Protein AF-0000000082315372 (afdb_homodimer)

Radius of gyration: 24.45 Å; Cα contacts (8 Å, |Δi|>4): 352; chains: 2; bounding box: 47×81×67 Å

InterPro domains:
  IPR015257 Repressor of RNA polymerase III transcription Maf1 [PF09174] (25-161)
  IPR015257 Repressor of RNA polymerase III transcription Maf1 [PTHR22504] (1-156)
  IPR038564 Repressor of RNA polymerase III transcription Maf1 superfamily [G3DSA:3.40.1000.50] (1-51)
  IPR038564 Repressor of RNA polymerase III transcription Maf1 superfamily [G3DSA:3.40.1000.50] (76-164)

Foldseek 3Di:
DAWDDDPVQVVVQVVQWDDFPVDIDGDGDTDDDQDCDDPNVVVLVVLPVPHDDQADWAFEAADPPPPPPVPPDPDDDDDPDQPCPVPDDPPRPSPPPTDTDGSSVVSVVQVVCCVVPVVDHCSPPDRHVDYDDPDPVVVVVVVVVVVVVRNVVRVVVVVVPPPDDDD/DAWDDDPVQVVVQVVQWDDFPVDIDGDHDTDDDQDCDDPNVVVLVVLCVPHDDQADWAFEAADPPDPPPVPPDDDDDDDPDLPQPVPDDPDPPSPPPTDTDGSSVVSVVQVVCCVVPVVDHCSPPDRHVDYDDPDPVVVVVVVVVVVVVRNVVRVVVVVVPPPPDDD

Organism: Lepeophtheirus salmonis (NCBI:txid72036)

Secondary structure (DSSP, 8-state):
--EEP-HHHHHHHTT-EEE-SSEEEEEEEEEEE----THHHHHHHHHHHSSS-TTPEEEPBPP-----SS----S----------TT-SSS--------EEEHHHHHHHHHHHHHH-TTS--TT--GGG-B--S-HHHHHHHHHHHHHHHHHHHHHHHGGG------/--EEP-HHHHHHHTT-EEE-SSEEEEEEEEEEE----THHHHHHHHHHHSSS-TTPEEEPBPP-----SS----S--------EE---SSS---EE---EEEHHHHHHHHHHHHHH-TTS--TT--GGG-B--S-HHHHHHHHHHHHHHHHHHHHHHHGGG------

Sequence (334 aa):
MKLLESSRFEVINSALFVESPESMIVGSIESYSCKMIGTEKQLYKRFNQSGPSPYTLEALSPPKNGYGGYSVSPGQTQCYSRSWCSSRSSDDEEGALCDTISRKTLFYLISTLNISFPDYDFSDARSSEFSKEPSLQYVMNNVDSLMSVTATEQYSKVHEKTLGYPKMKLLESSRFEVINSALFVESPESMIVGSIESYSCKMIGTEKQLYKRFNQSGPSPYTLEALSPPKNGYGGYSVSPGQTQCYSRSWCSSRSSDDEEGALCDTISRKTLFYLISTLNISFPDYDFSDARSSEFSKEPSLQYVMNNVDSLMSVTATEQYSKVHEKTLGYPK

Structure (mmCIF, N/CA/C/O backbone):
data_AF-0000000082315372-model_v1
#
loop_
_entity.id
_entity.type
_entity.pdbx_description
1 polymer 'Repressor of RNA polymerase III transcription MAF1 homolog'
#
loop_
_atom_site.group_PDB
_atom_site.id
_atom_site.type_symbol
_atom_site.label_atom_id
_atom_site.label_alt_id
_atom_site.label_comp_id
_atom_site.label_asym_id
_atom_site.label_entity_id
_atom_site.label_seq_id
_atom_site.pdbx_PDB_ins_code
_atom_site.Cartn_x
_atom_site.Cartn_y
_atom_site.Cartn_z
_atom_site.occupancy
_atom_site.B_iso_or_equiv
_atom_site.auth_seq_id
_atom_site.auth_comp_id
_atom_site.auth_asym_id
_atom_site.auth_atom_id
_atom_site.pdbx_PDB_model_num
ATOM 1 N N . MET A 1 1 ? 2.611 18.453 -6.691 1 89.44 1 MET A N 1
ATOM 2 C CA . MET A 1 1 ? 2.969 17.141 -6.141 1 89.44 1 MET A CA 1
ATOM 3 C C . MET A 1 1 ? 3.189 16.125 -7.258 1 89.44 1 MET A C 1
ATOM 5 O O . MET A 1 1 ? 2.402 16.062 -8.203 1 89.44 1 MET A O 1
ATOM 9 N N . LYS A 1 2 ? 4.395 15.43 -7.141 1 89.56 2 LYS A N 1
ATOM 10 C CA . LYS A 1 2 ? 4.746 14.461 -8.172 1 89.56 2 LYS A CA 1
ATOM 11 C C . LYS A 1 2 ? 5.223 13.148 -7.559 1 89.56 2 LYS A C 1
ATOM 13 O O . LYS A 1 2 ? 5.918 13.148 -6.543 1 89.56 2 LYS A O 1
ATOM 18 N N . LEU A 1 3 ? 4.816 12.102 -8.242 1 92.12 3 LEU A N 1
ATOM 19 C CA . LEU A 1 3 ? 5.277 10.781 -7.816 1 92.12 3 LEU A CA 1
ATOM 20 C C . LEU A 1 3 ? 6.793 10.68 -7.918 1 92.12 3 LEU A C 1
ATOM 22 O O . LEU A 1 3 ? 7.375 11.016 -8.953 1 92.12 3 LEU A O 1
ATOM 26 N N . LEU A 1 4 ? 7.387 10.312 -6.816 1 90.69 4 LEU A N 1
ATOM 27 C CA . LEU A 1 4 ? 8.828 10.102 -6.801 1 90.69 4 LEU A CA 1
ATOM 28 C C . LEU A 1 4 ? 9.164 8.641 -7.094 1 90.69 4 LEU A C 1
ATOM 30 O O . LEU A 1 4 ? 8.797 7.746 -6.324 1 90.69 4 LEU A O 1
ATOM 34 N N . GLU A 1 5 ? 9.859 8.484 -8.188 1 88.81 5 GLU A N 1
ATOM 35 C CA . GLU A 1 5 ? 10.281 7.129 -8.508 1 88.81 5 GLU A CA 1
ATOM 36 C C . GLU A 1 5 ? 11.391 6.66 -7.566 1 88.81 5 GLU A C 1
ATOM 38 O O . GLU A 1 5 ? 12.289 7.43 -7.23 1 88.81 5 GLU A O 1
ATOM 43 N N . SER A 1 6 ? 11.109 5.535 -7.008 1 87.25 6 SER A N 1
ATOM 44 C CA . SER A 1 6 ? 12.086 4.922 -6.117 1 87.25 6 SER A CA 1
ATOM 45 C C . SER A 1 6 ? 12.281 3.445 -6.438 1 87.25 6 SER A C 1
ATOM 47 O O . SER A 1 6 ? 11.336 2.66 -6.371 1 87.25 6 SER A O 1
ATOM 49 N N . SER A 1 7 ? 13.547 3.086 -6.801 1 85.44 7 SER A N 1
ATOM 50 C CA . SER A 1 7 ? 13.852 1.685 -7.07 1 85.44 7 SER A CA 1
ATOM 51 C C . SER A 1 7 ? 13.602 0.817 -5.844 1 85.44 7 SER A C 1
ATOM 53 O O . SER A 1 7 ? 13.164 -0.33 -5.965 1 85.44 7 SER A O 1
ATOM 55 N N . ARG A 1 8 ? 13.891 1.445 -4.715 1 84.06 8 ARG A N 1
ATOM 56 C CA . ARG A 1 8 ? 13.672 0.712 -3.473 1 84.06 8 ARG A CA 1
ATOM 57 C C . ARG A 1 8 ? 12.195 0.395 -3.275 1 84.06 8 ARG A C 1
ATOM 59 O O . ARG A 1 8 ? 11.836 -0.732 -2.928 1 84.06 8 ARG A O 1
ATOM 66 N N . PHE A 1 9 ? 11.32 1.28 -3.561 1 87.44 9 PHE A N 1
ATOM 67 C CA . PHE A 1 9 ? 9.883 1.071 -3.424 1 87.44 9 PHE A CA 1
ATOM 68 C C . PHE A 1 9 ? 9.375 0.103 -4.484 1 87.44 9 PHE A C 1
ATOM 70 O O . PHE A 1 9 ? 8.477 -0.699 -4.219 1 87.44 9 PHE A O 1
ATOM 77 N N . GLU A 1 10 ? 10 0.165 -5.609 1 86.44 10 GLU A N 1
ATOM 78 C CA . GLU A 1 10 ? 9.57 -0.721 -6.688 1 86.44 10 GLU A CA 1
ATOM 79 C C . GLU A 1 10 ? 9.828 -2.184 -6.336 1 86.44 10 GLU A C 1
ATOM 81 O O . GLU A 1 10 ? 8.984 -3.047 -6.59 1 86.44 10 GLU A O 1
ATOM 86 N N . VAL A 1 11 ? 10.984 -2.439 -5.812 1 82.25 11 VAL A N 1
ATOM 87 C CA . VAL A 1 11 ? 11.352 -3.799 -5.43 1 82.25 11 VAL A CA 1
ATOM 88 C C . VAL A 1 11 ? 10.398 -4.305 -4.344 1 82.25 11 VAL A C 1
ATOM 90 O O . VAL A 1 11 ? 9.891 -5.426 -4.43 1 82.25 11 VAL A O 1
ATOM 93 N N . ILE A 1 12 ? 10.148 -3.457 -3.408 1 85.75 12 ILE A N 1
ATOM 94 C CA . ILE A 1 12 ? 9.273 -3.838 -2.303 1 85.75 12 ILE A CA 1
ATOM 95 C C . ILE A 1 12 ? 7.848 -4.039 -2.816 1 85.75 12 ILE A C 1
ATOM 97 O O . ILE A 1 12 ? 7.184 -5.012 -2.453 1 85.75 12 ILE A O 1
ATOM 101 N N . ASN A 1 13 ? 7.402 -3.143 -3.656 1 88.62 13 ASN A N 1
ATOM 102 C CA . ASN A 1 13 ? 6.051 -3.217 -4.191 1 88.62 13 ASN A CA 1
ATOM 103 C C . ASN A 1 13 ? 5.832 -4.5 -4.988 1 88.62 13 ASN A C 1
ATOM 105 O O . ASN A 1 13 ? 4.738 -5.062 -4.98 1 88.62 13 ASN A O 1
ATOM 109 N N . SER A 1 14 ? 6.836 -4.953 -5.609 1 83.88 14 SER A N 1
ATOM 110 C CA . SER A 1 14 ? 6.734 -6.164 -6.418 1 83.88 14 SER A CA 1
ATOM 111 C C . SER A 1 14 ? 6.598 -7.406 -5.547 1 83.88 14 SER A C 1
ATOM 113 O O . SER A 1 14 ? 6.219 -8.477 -6.031 1 83.88 14 SER A O 1
ATOM 115 N N . ALA A 1 15 ? 6.879 -7.277 -4.305 1 83.88 15 ALA A N 1
ATOM 116 C CA . ALA A 1 15 ? 6.824 -8.414 -3.387 1 83.88 15 ALA A CA 1
ATOM 117 C C . ALA A 1 15 ? 5.594 -8.328 -2.486 1 83.88 15 ALA A C 1
ATOM 119 O O . ALA A 1 15 ? 5.363 -9.219 -1.66 1 83.88 15 ALA A O 1
ATOM 120 N N . LEU A 1 16 ? 4.832 -7.34 -2.693 1 89.25 16 LEU A N 1
ATOM 121 C CA . LEU A 1 16 ? 3.719 -7.105 -1.782 1 89.25 16 LEU A CA 1
ATOM 122 C C . LEU A 1 16 ? 2.42 -7.664 -2.355 1 89.25 16 LEU A C 1
ATOM 124 O O . LEU A 1 16 ? 1.434 -6.941 -2.492 1 89.25 16 LEU A O 1
ATOM 128 N N . PHE A 1 17 ? 2.557 -8.945 -2.662 1 89.38 17 PHE A N 1
ATOM 129 C CA . PHE A 1 17 ? 1.376 -9.656 -3.133 1 89.38 17 PHE A CA 1
ATOM 130 C C . PHE A 1 17 ? 1.103 -10.891 -2.271 1 89.38 17 PHE A C 1
ATOM 132 O O . PHE A 1 17 ? 2.027 -11.625 -1.919 1 89.38 17 PHE A O 1
ATOM 139 N N . VAL A 1 18 ? -0.132 -11.023 -1.901 1 87.44 18 VAL A N 1
ATOM 140 C CA . VAL A 1 18 ? -0.556 -12.211 -1.157 1 87.44 18 VAL A CA 1
ATOM 141 C C . VAL A 1 18 ? -1.718 -12.883 -1.88 1 87.44 18 VAL A C 1
ATOM 143 O O . VAL A 1 18 ? -2.734 -12.25 -2.166 1 87.44 18 VAL A O 1
ATOM 146 N N . GLU A 1 19 ? -1.473 -14.102 -2.188 1 83.94 19 GLU A N 1
ATOM 147 C CA . GLU A 1 19 ? -2.523 -14.859 -2.861 1 83.94 19 GLU A CA 1
ATOM 148 C C . GLU A 1 19 ? -3.412 -15.586 -1.857 1 83.94 19 GLU A C 1
ATOM 150 O O . GLU A 1 19 ? -2.914 -16.203 -0.917 1 83.94 19 GLU A O 1
ATOM 155 N N . SER A 1 20 ? -4.641 -15.344 -2.016 1 80.25 20 SER A N 1
ATOM 156 C CA . SER A 1 20 ? -5.66 -16.141 -1.346 1 80.25 20 SER A CA 1
ATOM 157 C C . SER A 1 20 ? -6.512 -16.906 -2.352 1 80.25 20 SER A C 1
ATOM 159 O O . SER A 1 20 ? -6.465 -16.625 -3.551 1 80.25 20 SER A O 1
ATOM 161 N N . PRO A 1 21 ? -7.137 -18 -1.983 1 78.88 21 PRO A N 1
ATOM 162 C CA . PRO A 1 21 ? -7.938 -18.797 -2.92 1 78.88 21 PRO A CA 1
ATOM 163 C C . PRO A 1 21 ? -8.938 -17.953 -3.701 1 78.88 21 PRO A C 1
ATOM 165 O O . PRO A 1 21 ? -9.195 -18.219 -4.875 1 78.88 21 PRO A O 1
ATOM 168 N N . GLU A 1 22 ? -9.477 -16.859 -3.086 1 83.38 22 GLU A N 1
ATOM 169 C CA . GLU A 1 22 ? -10.539 -16.125 -3.775 1 83.38 22 GLU A CA 1
ATOM 170 C C . GLU A 1 22 ? -10.125 -14.688 -4.043 1 83.38 22 GLU A C 1
ATOM 172 O O . GLU A 1 22 ? -10.914 -13.898 -4.562 1 83.38 22 GLU A O 1
ATOM 177 N N . SER A 1 23 ? -8.938 -14.406 -3.697 1 89.69 23 SER A N 1
ATOM 178 C CA . SER A 1 23 ? -8.578 -13 -3.879 1 89.69 23 SER A CA 1
ATOM 179 C C . SER A 1 23 ? -7.066 -12.82 -3.936 1 89.69 23 SER A C 1
ATOM 181 O O . SER A 1 23 ? -6.312 -13.734 -3.582 1 89.69 23 SER A O 1
ATOM 183 N N . MET A 1 24 ? -6.676 -11.719 -4.543 1 91.12 24 MET A N 1
ATOM 184 C CA . MET A 1 24 ? -5.301 -11.234 -4.512 1 91.12 24 MET A CA 1
ATOM 185 C C . MET A 1 24 ? -5.203 -9.93 -3.721 1 91.12 24 MET A C 1
ATOM 187 O O . MET A 1 24 ? -5.945 -8.984 -3.986 1 91.12 24 MET A O 1
ATOM 191 N N . ILE A 1 25 ? -4.383 -9.977 -2.699 1 90.56 25 ILE A N 1
ATOM 192 C CA . ILE A 1 25 ? -4.164 -8.758 -1.925 1 90.56 25 ILE A CA 1
ATOM 193 C C . ILE A 1 25 ? -2.865 -8.086 -2.371 1 90.56 25 ILE A C 1
ATOM 195 O O . ILE A 1 25 ? -1.831 -8.742 -2.5 1 90.56 25 ILE A O 1
ATOM 199 N N . VAL A 1 26 ? -2.998 -6.797 -2.551 1 91.75 26 VAL A N 1
ATOM 200 C CA . VAL A 1 26 ? -1.857 -6.039 -3.053 1 91.75 26 VAL A CA 1
ATOM 201 C C . VAL A 1 26 ? -1.536 -4.895 -2.094 1 91.75 26 VAL A C 1
ATOM 203 O O . VAL A 1 26 ? -2.438 -4.184 -1.64 1 91.75 26 VAL A O 1
ATOM 206 N N . GLY A 1 27 ? -0.326 -4.777 -1.743 1 91.31 27 GLY A N 1
ATOM 207 C CA . GLY A 1 27 ? 0.184 -3.605 -1.05 1 91.31 27 GLY A CA 1
ATOM 208 C C . GLY A 1 27 ? 1.036 -2.713 -1.933 1 91.31 27 GLY A C 1
ATOM 209 O O . GLY A 1 27 ? 1.66 -3.188 -2.885 1 91.31 27 GLY A O 1
ATOM 210 N N . SER A 1 28 ? 1.06 -1.492 -1.68 1 91.81 28 SER A N 1
ATOM 211 C CA . SER A 1 28 ? 1.9 -0.562 -2.424 1 91.81 28 SER A CA 1
ATOM 212 C C . SER A 1 28 ? 2.406 0.564 -1.529 1 91.81 28 SER A C 1
ATOM 214 O O . SER A 1 28 ? 1.739 0.946 -0.566 1 91.81 28 SER A O 1
ATOM 216 N N . ILE A 1 29 ? 3.553 0.99 -1.792 1 90.88 29 ILE A N 1
ATOM 217 C CA . ILE A 1 29 ? 4.164 2.154 -1.159 1 90.88 29 ILE A CA 1
ATOM 218 C C . ILE A 1 29 ? 4.617 3.145 -2.229 1 90.88 29 ILE A C 1
ATOM 220 O O . ILE A 1 29 ? 5.289 2.766 -3.189 1 90.88 29 ILE A O 1
ATOM 224 N N . GLU A 1 30 ? 4.227 4.391 -2.061 1 90.81 30 GLU A N 1
ATOM 225 C CA . GLU A 1 30 ? 4.57 5.449 -3.004 1 90.81 30 GLU A CA 1
ATOM 226 C C . GLU A 1 30 ? 5.016 6.715 -2.273 1 90.81 30 GLU A C 1
ATOM 228 O O . GLU A 1 30 ? 4.613 6.953 -1.133 1 90.81 30 GLU A O 1
ATOM 233 N N . SER A 1 31 ? 5.824 7.426 -2.932 1 90.75 31 SER A N 1
ATOM 234 C CA . SER A 1 31 ? 6.273 8.703 -2.391 1 90.75 31 SER A CA 1
ATOM 235 C C . SER A 1 31 ? 5.977 9.844 -3.355 1 90.75 31 SER A C 1
ATOM 237 O O . SER A 1 31 ? 6.145 9.703 -4.566 1 90.75 31 SER A O 1
ATOM 239 N N . TYR A 1 32 ? 5.543 10.961 -2.699 1 92.19 32 TYR A N 1
ATOM 240 C CA . TYR A 1 32 ? 5.199 12.133 -3.496 1 92.19 32 TYR A CA 1
ATOM 241 C C . TYR A 1 32 ? 5.984 13.359 -3.035 1 92.19 32 TYR A C 1
ATOM 243 O O . TYR A 1 32 ? 6.16 13.578 -1.835 1 92.19 32 TYR A O 1
ATOM 251 N N . SER A 1 33 ? 6.449 14.094 -4.047 1 92.12 33 SER A N 1
ATOM 252 C CA . SER A 1 33 ? 7.16 15.328 -3.729 1 92.12 33 SER A CA 1
ATOM 253 C C . SER A 1 33 ? 6.203 16.406 -3.23 1 92.12 33 SER A C 1
ATOM 255 O O . SER A 1 33 ? 5.078 16.516 -3.719 1 92.12 33 SER A O 1
ATOM 257 N N . CYS A 1 34 ? 6.641 17.109 -2.174 1 91.38 34 CYS A N 1
ATOM 258 C CA . CYS A 1 34 ? 5.848 18.188 -1.617 1 91.38 34 CYS A CA 1
ATOM 259 C C . CYS A 1 34 ? 6.523 19.531 -1.855 1 91.38 34 CYS A C 1
ATOM 261 O O . CYS A 1 34 ? 7.305 20 -1.022 1 91.38 34 CYS A O 1
ATOM 263 N N . LYS A 1 35 ? 6.293 20.078 -3.072 1 89.69 35 LYS A N 1
ATOM 264 C CA . LYS A 1 35 ? 6.844 21.406 -3.389 1 89.69 35 LYS A CA 1
ATOM 265 C C . LYS A 1 35 ? 5.734 22.422 -3.582 1 89.69 35 LYS A C 1
ATOM 267 O O . LYS A 1 35 ? 4.758 22.172 -4.289 1 89.69 35 LYS A O 1
ATOM 272 N N . MET A 1 36 ? 5.914 23.5 -2.812 1 89.5 36 MET A N 1
ATOM 273 C CA . MET A 1 36 ? 4.918 24.562 -2.879 1 89.5 36 MET A CA 1
ATOM 274 C C . MET A 1 36 ? 5.277 25.578 -3.957 1 89.5 36 MET A C 1
ATOM 276 O O . MET A 1 36 ? 5.594 26.734 -3.648 1 89.5 36 MET A O 1
ATOM 280 N N . ILE A 1 37 ? 5.254 25.156 -5.184 1 89.69 37 ILE A N 1
ATOM 281 C CA . ILE A 1 37 ? 5.598 26.062 -6.277 1 89.69 37 ILE A CA 1
ATOM 282 C C . ILE A 1 37 ? 4.57 25.922 -7.398 1 89.69 37 ILE A C 1
ATOM 284 O O . ILE A 1 37 ? 3.883 24.906 -7.504 1 89.69 37 ILE A O 1
ATOM 288 N N . GLY A 1 38 ? 4.348 27.031 -8.141 1 90.94 38 GLY A N 1
ATOM 289 C CA . GLY A 1 38 ? 3.5 27.031 -9.328 1 90.94 38 GLY A CA 1
ATOM 290 C C . GLY A 1 38 ? 2.049 26.719 -9.023 1 90.94 38 GLY A C 1
ATOM 291 O O . GLY A 1 38 ? 1.414 27.391 -8.211 1 90.94 38 GLY A O 1
ATOM 292 N N . THR A 1 39 ? 1.558 25.672 -9.609 1 91 39 THR A N 1
ATOM 293 C CA . THR A 1 39 ? 0.159 25.266 -9.508 1 91 39 THR A CA 1
ATOM 294 C C . THR A 1 39 ? -0.193 24.891 -8.07 1 91 39 THR A C 1
ATOM 296 O O . THR A 1 39 ? -1.284 25.203 -7.594 1 91 39 THR A O 1
ATOM 299 N N . GLU A 1 40 ? 0.729 24.281 -7.438 1 92.44 40 GLU A N 1
ATOM 300 C CA . GLU A 1 40 ? 0.488 23.859 -6.062 1 92.44 40 GLU A CA 1
ATOM 301 C C . GLU A 1 40 ? 0.28 25.062 -5.141 1 92.44 40 GLU A C 1
ATOM 303 O O . GLU A 1 40 ? -0.571 25.031 -4.25 1 92.44 40 GLU A O 1
ATOM 308 N N . LYS A 1 41 ? 1.128 26.016 -5.34 1 93.62 41 LYS A N 1
ATOM 309 C CA . LYS A 1 41 ? 1.016 27.219 -4.531 1 93.62 41 LYS A CA 1
ATOM 310 C C . LYS A 1 41 ? -0.355 27.875 -4.699 1 93.62 41 LYS A C 1
ATOM 312 O O . LYS A 1 41 ? -0.96 28.328 -3.721 1 93.62 41 LYS A O 1
ATOM 317 N N . GLN A 1 42 ? -0.855 27.969 -5.887 1 94.19 42 GLN A N 1
ATOM 318 C CA . GLN A 1 42 ? -2.166 28.547 -6.176 1 94.19 42 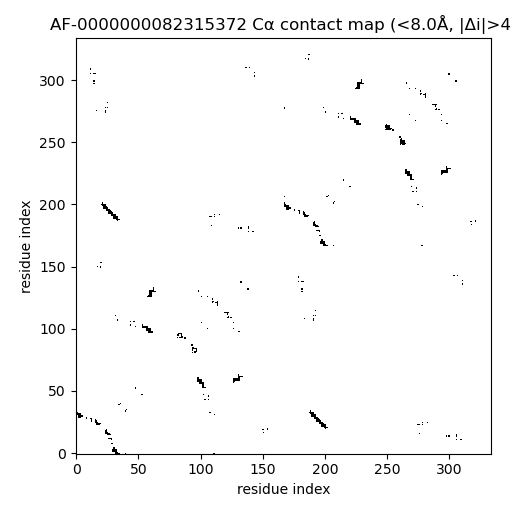GLN A CA 1
ATOM 319 C C . GLN A 1 42 ? -3.279 27.734 -5.52 1 94.19 42 GLN A C 1
ATOM 321 O O . GLN A 1 42 ? -4.223 28.297 -4.961 1 94.19 42 GLN A O 1
ATOM 326 N N . LEU A 1 43 ? -3.16 26.469 -5.613 1 93.25 43 LEU A N 1
ATOM 327 C CA . LEU A 1 43 ? -4.145 25.578 -5.004 1 93.25 43 LEU A CA 1
ATOM 328 C C . LEU A 1 43 ? -4.148 25.734 -3.488 1 93.25 43 LEU A C 1
ATOM 330 O O . LEU A 1 43 ? -5.211 25.703 -2.859 1 93.25 43 LEU A O 1
ATOM 334 N N . TYR A 1 44 ? -2.971 25.953 -2.977 1 93.31 44 TYR A N 1
ATOM 335 C CA . TYR A 1 44 ? -2.85 26.141 -1.536 1 93.31 44 TYR A CA 1
ATOM 336 C C . TYR A 1 44 ? -3.521 27.438 -1.098 1 93.31 44 TYR A C 1
ATOM 338 O O . TYR A 1 44 ? -4.211 27.469 -0.075 1 93.31 44 TYR A O 1
ATOM 346 N N . LYS A 1 45 ? -3.301 28.453 -1.785 1 92.31 45 LYS A N 1
ATOM 347 C CA . LYS A 1 45 ? -3.941 29.734 -1.491 1 92.31 45 LYS A CA 1
ATOM 348 C C . LYS A 1 45 ? -5.461 29.594 -1.517 1 92.31 45 LYS A C 1
ATOM 350 O O . LYS A 1 45 ? -6.148 30.125 -0.634 1 92.31 45 LYS A O 1
ATOM 355 N N . ARG A 1 46 ? -5.977 28.938 -2.492 1 91.62 46 ARG A N 1
ATOM 356 C CA . ARG A 1 46 ? -7.418 28.719 -2.594 1 91.62 46 ARG A CA 1
ATOM 357 C C . ARG A 1 46 ? -7.926 27.891 -1.421 1 91.62 46 ARG A C 1
ATOM 359 O O . ARG A 1 46 ? -9.008 28.156 -0.888 1 91.62 46 ARG A O 1
ATOM 366 N N . PHE A 1 47 ? -7.156 27 -1.052 1 92.31 47 PHE A N 1
ATOM 367 C CA . PHE A 1 47 ? -7.484 26.141 0.076 1 92.31 47 PHE A CA 1
ATOM 368 C C . PHE A 1 47 ? -7.598 26.953 1.362 1 92.31 47 PHE A C 1
ATOM 370 O O . PHE A 1 47 ? -8.461 26.672 2.201 1 92.31 47 PHE A O 1
ATOM 377 N N . ASN A 1 48 ? -6.746 27.891 1.51 1 91.06 48 ASN A N 1
ATOM 378 C CA . ASN A 1 48 ? -6.703 28.688 2.736 1 91.06 48 ASN A CA 1
ATOM 379 C C . ASN A 1 48 ? -7.73 29.812 2.715 1 91.06 48 ASN A C 1
ATOM 381 O O . ASN A 1 48 ? -7.977 30.453 3.738 1 91.06 48 ASN A O 1
ATOM 385 N N . GLN A 1 49 ? -8.164 30.156 1.596 1 86.38 49 GLN A N 1
ATOM 386 C CA . GLN A 1 49 ? -9.172 31.219 1.534 1 86.38 49 GLN A CA 1
ATOM 387 C C . GLN A 1 49 ? -10.43 30.812 2.305 1 86.38 49 GLN A C 1
ATOM 389 O O . GLN A 1 49 ? -11.07 31.672 2.93 1 86.38 49 GLN A O 1
ATOM 394 N N . SER A 1 50 ? -10.797 29.578 2.258 1 72.56 50 SER A N 1
ATOM 395 C CA . SER A 1 50 ? -11.984 29.078 2.932 1 72.56 50 SER A CA 1
ATOM 396 C C . SER A 1 50 ? -11.68 28.656 4.363 1 72.56 50 SER A C 1
ATOM 398 O O . SER A 1 50 ? -12.586 28.344 5.137 1 72.56 50 SER A O 1
ATOM 400 N N . GLY A 1 51 ? -10.438 28.656 4.711 1 65.69 51 GLY A N 1
ATOM 401 C CA . GLY A 1 51 ? -10.062 28.125 6.016 1 65.69 51 GLY A CA 1
ATOM 402 C C . GLY A 1 51 ? -9.617 29.203 6.984 1 65.69 51 GLY A C 1
ATOM 403 O O . GLY A 1 51 ? -9.656 30.391 6.66 1 65.69 51 GLY A O 1
ATOM 404 N N . PRO A 1 52 ? -9.438 28.688 8.188 1 67.38 52 PRO A N 1
ATOM 405 C CA . PRO A 1 52 ? -8.875 29.641 9.148 1 67.38 52 PRO A CA 1
ATOM 406 C C . PRO A 1 52 ? -7.531 30.203 8.695 1 67.38 52 PRO A C 1
ATOM 408 O O . PRO A 1 52 ? -7.039 29.859 7.621 1 67.38 52 PRO A O 1
ATOM 411 N N . SER A 1 53 ? -6.895 31.016 9.531 1 70.44 53 SER A N 1
ATOM 412 C CA . SER A 1 53 ? -5.582 31.609 9.266 1 70.44 53 SER A CA 1
ATOM 413 C C . SER A 1 53 ? -4.559 30.531 8.906 1 70.44 53 SER A C 1
ATOM 415 O O . SER A 1 53 ? -4.625 29.422 9.406 1 70.44 53 SER A O 1
ATOM 417 N N . PRO A 1 54 ? -3.725 30.781 7.855 1 69.94 54 PRO A N 1
ATOM 418 C CA . PRO A 1 54 ? -2.711 29.812 7.406 1 69.94 54 PRO A CA 1
ATOM 419 C C . PRO A 1 54 ? -1.824 29.312 8.539 1 69.94 54 PRO A C 1
ATOM 421 O O . PRO A 1 54 ? -1.228 28.234 8.438 1 69.94 54 PRO A O 1
ATOM 424 N N . TYR A 1 55 ? -1.755 30.031 9.523 1 74.5 55 TYR A N 1
ATOM 425 C CA . TYR A 1 55 ? -0.885 29.672 10.641 1 74.5 55 TYR A CA 1
ATOM 426 C C . TYR A 1 55 ? -1.66 28.922 11.711 1 74.5 55 TYR A C 1
ATOM 428 O O . TYR A 1 55 ? -1.085 28.484 12.711 1 74.5 55 TYR A O 1
ATOM 436 N N . THR A 1 56 ? -2.834 28.641 11.344 1 80.75 56 THR A N 1
ATOM 437 C CA . THR A 1 56 ? -3.697 28.047 12.352 1 80.75 56 THR A CA 1
ATOM 438 C C . THR A 1 56 ? -3.471 26.531 12.445 1 80.75 56 THR A C 1
ATOM 440 O O . THR A 1 56 ? -3.266 25.875 11.422 1 80.75 56 THR A O 1
ATOM 443 N N . LEU A 1 57 ? -3.211 26.047 13.617 1 88.19 57 LEU A N 1
ATOM 444 C CA . LEU A 1 57 ? -3.203 24.625 13.914 1 88.19 57 LEU A CA 1
ATOM 445 C C . LEU A 1 57 ? -4.621 24.109 14.141 1 88.19 57 LEU A C 1
ATOM 447 O O . LEU A 1 57 ? -5.406 24.719 14.859 1 88.19 57 LEU A O 1
ATOM 451 N N . GLU A 1 58 ? -4.938 23.188 13.391 1 90.31 58 GLU A N 1
ATOM 452 C CA . GLU A 1 58 ? -6.266 22.594 13.516 1 90.31 58 GLU A CA 1
ATOM 453 C C . GLU A 1 58 ? -6.219 21.297 14.297 1 90.31 58 GLU A C 1
ATOM 455 O O . GLU A 1 58 ? -5.234 20.547 14.227 1 90.31 58 GLU A O 1
ATOM 460 N N . ALA A 1 59 ? -7.258 21.094 15.008 1 90.44 59 ALA A N 1
ATOM 461 C CA . ALA 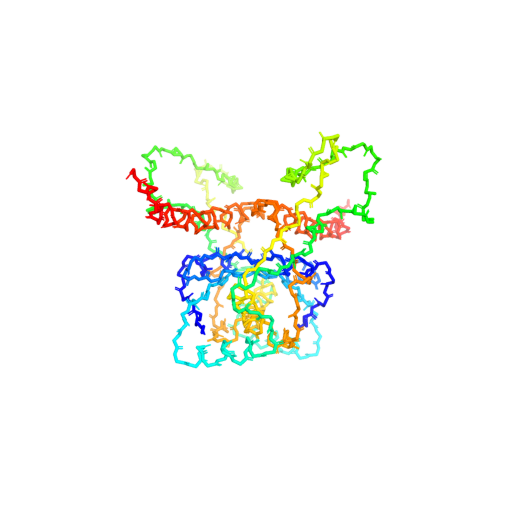A 1 59 ? -7.328 19.938 15.883 1 90.44 59 ALA A CA 1
ATOM 462 C C . ALA A 1 59 ? -7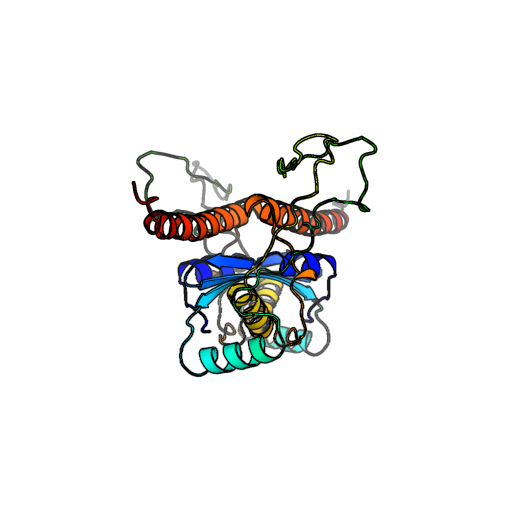.52 18.656 15.07 1 90.44 59 ALA A C 1
ATOM 464 O O . ALA A 1 59 ? -8.273 18.641 14.094 1 90.44 59 ALA A O 1
ATOM 465 N N . LEU A 1 60 ? -6.754 17.641 15.453 1 91.69 60 LEU A N 1
ATOM 466 C CA . LEU A 1 60 ? -6.949 16.297 14.922 1 91.69 60 LEU A CA 1
ATOM 467 C C . LEU A 1 60 ? -7.875 15.484 15.828 1 91.69 60 LEU A C 1
ATOM 469 O O . LEU A 1 60 ? -8.133 15.875 16.969 1 91.69 60 LEU A O 1
ATOM 473 N N . SER A 1 61 ? -8.43 14.445 15.18 1 87.75 61 SER A N 1
ATOM 474 C CA . SER A 1 61 ? -9.18 13.492 15.984 1 87.75 61 SER A CA 1
ATOM 475 C C . SER A 1 61 ? -8.242 12.547 16.734 1 87.75 61 SER A C 1
ATOM 477 O O . SER A 1 61 ? -7.09 12.359 16.328 1 87.75 61 SER A O 1
ATOM 479 N N . PRO A 1 62 ? -8.594 12.078 17.906 1 84.12 62 PRO A N 1
ATOM 480 C CA . PRO A 1 62 ? -7.777 11.078 18.594 1 84.12 62 PRO A CA 1
ATOM 481 C C . PRO A 1 62 ? -7.625 9.789 17.781 1 84.12 62 PRO A C 1
ATOM 483 O O . PRO A 1 62 ? -8.477 9.477 16.953 1 84.12 62 PRO A O 1
ATOM 486 N N . PRO A 1 63 ? -6.379 9.141 17.828 1 75.88 63 PRO A N 1
ATOM 487 C CA . PRO A 1 63 ? -6.18 7.895 17.078 1 75.88 63 PRO A CA 1
ATOM 488 C C . PRO A 1 63 ? -7.242 6.844 17.391 1 75.88 63 PRO A C 1
ATOM 490 O O . PRO A 1 63 ? -7.754 6.793 18.516 1 75.88 63 PRO A O 1
ATOM 493 N N . LYS A 1 64 ? -7.734 6.277 16.391 1 58.41 64 LYS A N 1
ATOM 494 C CA . LYS A 1 64 ? -8.742 5.227 16.531 1 58.41 64 LYS A CA 1
ATOM 495 C C . LYS A 1 64 ? -8.117 3.932 17.047 1 58.41 64 LYS A C 1
ATOM 497 O O . LYS A 1 64 ? -8.727 2.867 16.969 1 58.41 64 LYS A O 1
ATOM 502 N N . ASN A 1 65 ? -6.941 3.729 17.375 1 49.84 65 ASN A N 1
ATOM 503 C CA . 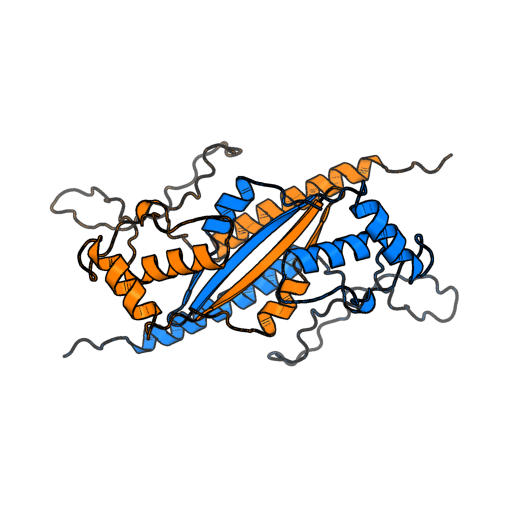ASN A 1 65 ? -6.664 2.359 17.797 1 49.84 65 ASN A CA 1
ATOM 504 C C . ASN A 1 65 ? -7.801 1.801 18.656 1 49.84 65 ASN A C 1
ATOM 506 O O . ASN A 1 65 ? -7.66 0.737 19.266 1 49.84 65 ASN A O 1
ATOM 510 N N . GLY A 1 66 ? -8.375 2.398 19.844 1 37.53 66 GLY A N 1
ATOM 511 C CA . GLY A 1 66 ? -8.969 1.315 20.609 1 37.53 66 GLY A CA 1
ATOM 512 C C . GLY A 1 66 ? -9.758 0.343 19.734 1 37.53 66 GLY A C 1
ATOM 513 O O . GLY A 1 66 ? -10.43 0.75 18.797 1 37.53 66 GLY A O 1
ATOM 514 N N . TYR A 1 67 ? -9.195 -0.886 19.484 1 35.28 67 TYR A N 1
ATOM 515 C CA . TYR A 1 67 ? -10.156 -1.979 19.359 1 35.28 67 TYR A CA 1
ATOM 516 C C . TYR A 1 67 ? -11.477 -1.628 20.031 1 35.28 67 TYR A C 1
ATOM 518 O O . TYR A 1 67 ? -11.633 -1.808 21.234 1 35.28 67 TYR A O 1
ATOM 526 N N . GLY A 1 68 ? -12.164 -0.741 20.297 1 31.41 68 GLY A N 1
ATOM 527 C CA . GLY A 1 68 ? -13.516 -1.074 20.734 1 31.41 68 GLY A CA 1
ATOM 528 C C . GLY A 1 68 ? -14.008 -2.4 20.188 1 31.41 68 GLY A C 1
ATOM 529 O O . GLY A 1 68 ? -13.844 -3.441 20.828 1 31.41 68 GLY A O 1
ATOM 530 N N . GLY A 1 69 ? -14.984 -2.643 19.188 1 31.38 69 GLY A N 1
ATOM 531 C CA . GLY A 1 69 ? -15.773 -3.859 19.062 1 31.38 69 GLY A CA 1
ATOM 532 C C . GLY A 1 69 ? -14.961 -5.051 18.594 1 31.38 69 GLY A C 1
ATOM 533 O O . GLY A 1 69 ? -15.516 -6.121 18.328 1 31.38 69 GLY A O 1
ATOM 534 N N . TYR A 1 70 ? -13.969 -5.211 17.953 1 29.53 70 TYR A N 1
ATOM 535 C CA . TYR A 1 70 ? -13.664 -6.633 18.062 1 29.53 70 TYR A CA 1
ATOM 536 C C . TYR A 1 70 ? -13.062 -6.953 19.422 1 29.53 70 TYR A C 1
ATOM 538 O O . TYR A 1 70 ? -11.852 -6.789 19.625 1 29.53 70 TYR A O 1
ATOM 546 N N . SER A 1 71 ? -13.664 -6.664 20.578 1 29.59 71 SER A N 1
ATOM 547 C CA . SER A 1 71 ? -13.641 -7.062 21.984 1 29.59 71 SER A CA 1
ATOM 548 C C . SER A 1 71 ? -13.242 -8.523 22.141 1 29.59 71 SER A C 1
ATOM 550 O O . SER A 1 71 ? -14.086 -9.422 22.016 1 29.59 71 SER A O 1
ATOM 552 N N . VAL A 1 72 ? -12.422 -9.273 21.609 1 28.2 72 VAL A N 1
ATOM 553 C CA . VAL A 1 72 ? -12.258 -10.484 22.406 1 28.2 72 VAL A CA 1
ATOM 554 C C . VAL A 1 72 ? -12.023 -10.117 23.875 1 28.2 72 VAL A C 1
ATOM 556 O O . VAL A 1 72 ? -12.57 -10.758 24.766 1 28.2 72 VAL A O 1
ATOM 559 N N . SER A 1 73 ? -10.828 -9.758 24.406 1 26.91 73 SER A N 1
ATOM 560 C CA . SER A 1 73 ? -10.688 -9.953 25.844 1 26.91 73 SER A CA 1
ATOM 561 C C . SER A 1 73 ? -11.586 -9 26.625 1 26.91 73 SER A C 1
ATOM 563 O O . SER A 1 73 ? -11.969 -7.945 26.109 1 26.91 73 SER A O 1
ATOM 565 N N . PRO A 1 74 ? -12.18 -9.336 27.875 1 27.23 74 PRO A N 1
ATOM 566 C CA . PRO A 1 74 ? -12.773 -8.633 29.016 1 27.23 74 PRO A CA 1
ATOM 567 C C . PRO A 1 74 ? -12 -7.379 29.406 1 27.23 74 PRO A C 1
ATOM 569 O O . PRO A 1 74 ? -12.602 -6.367 29.781 1 27.23 74 PRO A O 1
ATOM 572 N N . GLY A 1 75 ? -10.672 -7.516 29.938 1 26.03 75 GLY A N 1
ATOM 573 C CA . GLY A 1 75 ? -10.156 -6.715 31.031 1 26.03 75 GLY A CA 1
ATOM 574 C C . GLY A 1 75 ? -9.883 -5.273 30.641 1 26.03 75 GLY A C 1
ATOM 575 O O . GLY A 1 75 ? -9.859 -4.941 29.453 1 26.03 75 GLY A O 1
ATOM 576 N N . GLN A 1 76 ? -9.445 -4.246 31.656 1 24.97 76 GLN A N 1
ATOM 577 C CA . GLN A 1 76 ? -9.258 -2.859 32.062 1 24.97 76 GLN A CA 1
ATOM 578 C C . GLN A 1 76 ? -8.102 -2.209 31.297 1 24.97 76 GLN A C 1
ATOM 580 O O . GLN A 1 76 ? -6.98 -2.143 31.812 1 24.97 76 GLN A O 1
ATOM 585 N N . THR A 1 77 ? -7.641 -2.566 30.25 1 25.84 77 THR A N 1
ATOM 586 C CA . THR A 1 77 ? -6.344 -1.933 30.031 1 25.84 77 THR A CA 1
ATOM 587 C C . THR A 1 77 ? -6.477 -0.413 30.062 1 25.84 77 THR A C 1
ATOM 589 O O . THR A 1 77 ? -7.422 0.145 29.5 1 25.84 77 THR A O 1
ATOM 592 N N . GLN A 1 78 ? -5.57 0.291 30.703 1 25.41 78 GLN A N 1
ATOM 593 C CA . GLN A 1 78 ? -5.078 1.563 31.219 1 25.41 78 GLN A CA 1
ATOM 594 C C . GLN A 1 78 ? -4.98 2.605 30.109 1 25.41 78 GLN A C 1
ATOM 596 O O . GLN A 1 78 ? -4.805 2.26 28.938 1 25.41 78 GLN A O 1
ATOM 601 N N . CYS A 1 79 ? -5.242 3.766 30.469 1 27.08 79 CYS A N 1
ATOM 602 C CA . CYS A 1 79 ? -5.184 5.156 30.031 1 27.08 79 CYS A CA 1
ATOM 603 C C . CYS A 1 79 ? -3.805 5.5 29.484 1 27.08 79 CYS A C 1
ATOM 605 O O . CYS A 1 79 ? -2.848 5.656 30.234 1 27.08 79 CYS A O 1
ATOM 607 N N . TYR A 1 80 ? -3.289 4.793 28.688 1 25.27 80 TYR A N 1
ATOM 608 C CA . TYR A 1 80 ? -1.921 5.195 28.391 1 25.27 80 TYR A CA 1
ATOM 609 C C . TYR A 1 80 ? -1.818 6.711 28.234 1 25.27 80 TYR A C 1
ATOM 611 O O . TYR A 1 80 ? -0.955 7.344 28.844 1 25.27 80 TYR A O 1
ATOM 619 N N . SER A 1 81 ? -1.966 7.336 27.047 1 28.06 81 SER A N 1
ATOM 620 C CA . SER A 1 81 ? -1.12 8.508 26.844 1 28.06 81 SER A CA 1
ATOM 621 C C . SER A 1 81 ? -1.628 9.703 27.656 1 28.06 81 SER A C 1
ATOM 623 O O . SER A 1 81 ? -2.715 10.219 27.391 1 28.06 81 SER A O 1
ATOM 625 N N . ARG A 1 82 ? -1.2 9.836 28.969 1 27.12 82 ARG A N 1
ATOM 626 C CA . ARG A 1 82 ? -1.108 11.008 29.844 1 27.12 82 ARG A CA 1
ATOM 627 C C . ARG A 1 82 ? -0.438 12.172 29.125 1 27.12 82 ARG A C 1
ATOM 629 O O . ARG A 1 82 ? 0.789 12.219 29.016 1 27.12 82 ARG A O 1
ATOM 636 N N . SER A 1 83 ? -0.615 12.633 27.969 1 29.55 83 SER A N 1
ATOM 637 C CA . SER A 1 83 ? -0.076 13.977 27.766 1 29.55 83 SER A CA 1
ATOM 638 C C . SER A 1 83 ? -0.44 14.898 28.922 1 29.55 83 SER A C 1
ATOM 640 O O . SER A 1 83 ? -1.577 14.891 29.391 1 29.55 83 SER A O 1
ATOM 642 N N . TRP A 1 84 ? 0.488 15.312 29.75 1 27.7 84 TRP A N 1
ATOM 643 C CA . TRP A 1 84 ? 0.692 16.344 30.766 1 27.7 84 TRP A CA 1
ATOM 644 C C . TRP A 1 84 ? 0.188 17.688 30.281 1 27.7 84 TRP A C 1
ATOM 646 O O . TRP A 1 84 ? 0.789 18.297 29.391 1 27.7 84 TRP A O 1
ATOM 656 N N . CYS A 1 85 ? -0.961 17.938 29.75 1 31.67 85 CYS A N 1
ATOM 657 C CA . CYS A 1 85 ? -1.436 19.312 29.766 1 31.67 85 CYS A CA 1
ATOM 658 C C . CYS A 1 85 ? -1.389 19.875 31.172 1 31.67 85 CYS A C 1
ATOM 660 O O . CYS A 1 85 ? -2.258 19.594 32 1 31.67 85 CYS A O 1
ATOM 662 N N . SER A 1 86 ? -0.256 19.75 31.734 1 31.14 86 SER A N 1
ATOM 663 C CA . SER A 1 86 ? -0.138 20.312 33.062 1 31.14 86 SER A CA 1
ATOM 664 C C . SER A 1 86 ? -0.504 21.797 33.094 1 31.14 86 SER A C 1
ATOM 666 O O . SER A 1 86 ? -0.176 22.5 34.031 1 31.14 86 SER A O 1
ATOM 668 N N . SER A 1 87 ? -1.367 22.406 32.219 1 32.47 87 SER A N 1
ATOM 669 C CA . SER A 1 87 ? -1.495 23.781 32.719 1 32.47 87 SER A CA 1
ATOM 670 C C . SER A 1 87 ? -2.031 23.812 34.125 1 32.47 87 SER A C 1
ATOM 672 O O . SER A 1 87 ? -2.312 24.891 34.656 1 32.47 87 SER A O 1
ATOM 674 N N . ARG A 1 88 ? -2.801 22.734 34.656 1 32.38 88 ARG A N 1
ATOM 675 C CA . ARG A 1 88 ? -3.51 23.25 35.844 1 32.38 88 ARG A CA 1
ATOM 676 C C . ARG A 1 88 ? -2.539 23.859 36.844 1 32.38 88 ARG A C 1
ATOM 678 O O . ARG A 1 88 ? -1.581 23.203 37.25 1 32.38 88 ARG A O 1
ATOM 685 N N . SER A 1 89 ? -2.396 25.031 36.969 1 33.69 89 SER A N 1
ATOM 686 C CA . SER A 1 89 ? -2.258 25.391 38.375 1 33.69 89 SER A CA 1
ATOM 687 C C . SER A 1 89 ? -3.127 24.5 39.25 1 33.69 89 SER A C 1
ATOM 689 O O . SER A 1 89 ? -2.627 23.844 40.188 1 33.69 89 SER A O 1
ATOM 691 N N . SER A 1 90 ? -4.363 24.984 40.031 1 36.06 90 SER A N 1
ATOM 692 C CA . SER A 1 90 ? -4.957 24.547 41.281 1 36.06 90 SER A CA 1
ATOM 693 C C . SER A 1 90 ? -5.613 23.188 41.156 1 36.06 90 SER A C 1
ATOM 695 O O . SER A 1 90 ? -5.438 22.312 42 1 36.06 90 SER A O 1
ATOM 697 N N . ASP A 1 91 ? -7.125 22.984 40.844 1 36.88 91 ASP A N 1
ATOM 698 C CA . ASP A 1 91 ? -8.133 21.969 40.5 1 36.88 91 ASP A CA 1
ATOM 699 C C . ASP A 1 91 ? -7.719 21.156 39.281 1 36.88 91 ASP A C 1
ATOM 701 O O . ASP A 1 91 ? -7.547 21.703 38.188 1 36.88 91 ASP A O 1
ATOM 705 N N . ASP A 1 92 ? -6.883 20.031 39.219 1 39.84 92 ASP A N 1
ATOM 706 C CA . ASP A 1 92 ? -6.004 19.172 38.438 1 39.84 92 ASP A CA 1
ATOM 707 C C . ASP A 1 92 ? -6.703 18.672 37.188 1 39.84 92 ASP A C 1
ATOM 709 O O . ASP A 1 92 ? -7.27 17.578 37.188 1 39.84 92 ASP A O 1
ATOM 713 N N . GLU A 1 93 ? -7.754 19.156 36.531 1 40.59 93 GLU A N 1
ATOM 714 C CA . GLU A 1 93 ? -8.367 18.547 35.344 1 40.59 93 GLU A CA 1
ATOM 715 C C . GLU A 1 93 ? -7.324 18.266 34.25 1 40.59 93 GLU A C 1
ATOM 717 O O . GLU A 1 93 ? -6.648 19.188 33.781 1 40.59 93 GLU A O 1
ATOM 722 N N . GLU A 1 94 ? -6.445 17.203 34.188 1 45.81 94 GLU A N 1
ATOM 723 C CA . GLU A 1 94 ? -5.617 16.562 33.188 1 45.81 94 GLU A CA 1
ATOM 724 C C . GLU A 1 94 ? -6.207 16.766 31.781 1 45.81 94 GLU A C 1
ATOM 726 O O . GLU A 1 94 ? -7.137 16.062 31.391 1 45.81 94 GLU A O 1
ATOM 731 N N . GLY A 1 95 ? -6.512 17.828 31.156 1 45.66 95 GLY A N 1
ATOM 732 C CA . GLY A 1 95 ? -7.086 18.094 29.844 1 45.66 95 GLY A CA 1
ATOM 733 C C . GLY A 1 95 ? -6.422 17.312 28.734 1 45.66 95 GLY A C 1
ATOM 734 O O . GLY A 1 95 ? -5.219 17.047 28.781 1 45.66 95 GLY A O 1
ATOM 735 N N . ALA A 1 96 ? -7.062 16.359 28 1 54.88 96 ALA A N 1
ATOM 736 C CA . ALA A 1 96 ? -6.773 15.547 26.828 1 54.88 96 ALA A CA 1
ATOM 737 C C . ALA A 1 96 ? -6.066 16.359 25.75 1 54.88 96 ALA A C 1
ATOM 739 O O . ALA A 1 96 ? -6.617 17.344 25.234 1 54.88 96 ALA A O 1
ATOM 740 N N . LEU A 1 97 ? -4.766 16.75 25.734 1 64.19 97 LEU A N 1
ATOM 741 C CA . LEU A 1 97 ? -4.023 17.422 24.672 1 64.19 97 LEU A CA 1
ATOM 742 C C . LEU A 1 97 ? -4.316 16.797 23.312 1 64.19 97 LEU A C 1
ATOM 744 O O . LEU A 1 97 ? -4.25 15.57 23.172 1 64.19 97 LEU A O 1
ATOM 748 N N . CYS A 1 98 ? -5.254 17.359 22.547 1 77.44 98 CYS A N 1
ATOM 749 C CA . CYS A 1 98 ? -5.621 16.938 21.203 1 77.44 98 CYS A CA 1
ATOM 750 C C . CYS A 1 98 ? -4.492 17.203 20.219 1 77.44 98 CYS A C 1
ATOM 752 O O . CYS A 1 98 ? -3.83 18.25 20.312 1 77.44 98 CYS A O 1
ATOM 754 N N . ASP A 1 99 ? -4.082 16.266 19.438 1 87.12 99 ASP A N 1
ATOM 755 C CA . ASP A 1 99 ? -3.111 16.453 18.375 1 87.12 99 ASP A CA 1
ATOM 756 C C . ASP A 1 99 ? -3.598 17.5 17.375 1 87.12 99 ASP A C 1
ATOM 758 O O . ASP A 1 99 ? -4.801 17.734 17.25 1 87.12 99 ASP A O 1
ATOM 762 N N . THR A 1 100 ? -2.658 18.203 16.781 1 92.5 100 THR A N 1
ATOM 763 C CA . THR A 1 100 ? -2.99 19.234 15.812 1 92.5 100 THR A CA 1
ATOM 764 C C . THR A 1 100 ? -2.25 19.016 14.5 1 92.5 100 THR A C 1
ATOM 766 O O . THR A 1 100 ? -1.309 18.219 14.445 1 92.5 100 THR A O 1
ATOM 769 N N . ILE A 1 101 ? -2.74 19.766 13.477 1 90.56 101 ILE A N 1
ATOM 770 C CA . ILE A 1 101 ? -2.137 19.688 12.156 1 90.56 101 ILE A CA 1
ATOM 771 C C . ILE A 1 101 ? -2.115 21.078 11.516 1 90.56 101 ILE A C 1
ATOM 773 O O . ILE A 1 101 ? -3.033 21.875 11.719 1 90.56 101 ILE A O 1
ATOM 777 N N . SER A 1 102 ? -1 21.344 10.883 1 91.25 102 SER A N 1
ATOM 778 C CA . SER A 1 102 ? -0.945 22.594 10.148 1 91.25 102 SER A CA 1
ATOM 779 C C . SER A 1 102 ? -1.805 22.531 8.891 1 91.25 102 SER A C 1
ATOM 781 O O . SER A 1 102 ? -2.021 21.469 8.328 1 91.25 102 SER A O 1
ATOM 783 N N . ARG A 1 103 ? -2.248 23.641 8.445 1 92.31 103 ARG A N 1
ATOM 784 C CA . ARG A 1 103 ? -3.027 23.703 7.211 1 92.31 103 ARG A CA 1
ATOM 785 C C . ARG A 1 103 ? -2.205 23.219 6.02 1 92.31 103 ARG A C 1
ATOM 787 O O . ARG A 1 103 ? -2.746 22.641 5.082 1 92.31 103 ARG A O 1
ATOM 794 N N . LYS A 1 104 ? -0.879 23.5 6.062 1 91.25 104 LYS A N 1
ATOM 795 C CA . LYS A 1 104 ? 0.013 23.047 5 1 91.25 104 LYS A CA 1
ATOM 796 C C . LYS A 1 104 ? 0.041 21.516 4.922 1 91.25 104 LYS A C 1
ATOM 798 O O . LYS A 1 104 ? -0.102 20.953 3.838 1 91.25 104 LYS A O 1
ATOM 803 N N . THR A 1 105 ? 0.184 20.938 6.016 1 91.69 105 THR A N 1
ATOM 804 C CA . THR A 1 105 ? 0.21 19.469 6.059 1 91.69 105 THR A CA 1
ATOM 805 C C . THR A 1 105 ? -1.146 18.891 5.66 1 91.69 105 THR A C 1
ATOM 807 O O . THR A 1 105 ? -1.215 17.891 4.945 1 91.69 105 THR A O 1
ATOM 810 N N . LEU A 1 106 ? -2.154 19.562 6.195 1 92.94 106 LEU A N 1
ATOM 811 C CA . LEU A 1 106 ? -3.496 19.125 5.832 1 92.94 106 LEU A CA 1
ATOM 812 C C . LEU A 1 106 ? -3.703 19.203 4.324 1 92.94 106 LEU A C 1
ATOM 814 O O . LEU A 1 106 ? -4.246 18.266 3.719 1 92.94 106 LEU A O 1
ATOM 818 N N . PHE A 1 107 ? -3.275 20.219 3.756 1 93.56 107 PHE A N 1
ATOM 819 C CA . PHE A 1 107 ? -3.365 20.406 2.312 1 93.56 107 PHE A CA 1
ATOM 820 C C . PHE A 1 107 ? -2.641 19.297 1.575 1 93.56 107 PHE A C 1
ATOM 822 O O . PHE A 1 107 ? -3.184 18.703 0.633 1 93.56 107 PHE A O 1
ATOM 829 N N . TYR A 1 108 ? -1.416 18.953 1.957 1 93.75 108 TYR A N 1
ATOM 830 C CA . TYR A 1 108 ? -0.652 17.891 1.314 1 93.75 108 TYR A CA 1
ATOM 831 C C . TYR A 1 108 ? -1.334 16.531 1.499 1 93.75 108 TYR A C 1
ATOM 833 O O . TYR A 1 108 ? -1.339 15.711 0.587 1 93.75 108 TYR A O 1
ATOM 841 N N . LEU A 1 109 ? -1.841 16.344 2.602 1 93.81 109 LEU A N 1
ATOM 842 C CA . LEU A 1 109 ? -2.549 15.102 2.869 1 93.81 109 LEU A CA 1
ATOM 843 C C . LEU A 1 109 ? -3.738 14.938 1.931 1 93.81 109 LEU A C 1
ATOM 845 O O . LEU A 1 109 ? -3.883 13.906 1.278 1 93.81 109 LEU A O 1
ATOM 849 N N . ILE A 1 110 ? -4.539 15.977 1.876 1 94.25 110 ILE A N 1
ATOM 850 C CA . ILE A 1 110 ? -5.73 15.953 1.034 1 94.25 110 ILE A CA 1
ATOM 851 C C . ILE A 1 110 ? -5.324 15.781 -0.429 1 94.25 110 ILE A C 1
ATOM 853 O O . ILE A 1 110 ? -5.918 14.984 -1.154 1 94.25 110 ILE A O 1
ATOM 857 N N . SER A 1 111 ? -4.293 16.531 -0.828 1 94.19 111 SER A N 1
ATOM 858 C CA . SER A 1 111 ? -3.801 16.422 -2.197 1 94.19 111 SER A CA 1
ATOM 859 C C . SER A 1 111 ? -3.32 15.008 -2.508 1 94.19 111 SER A C 1
ATOM 861 O O . SER A 1 111 ? -3.619 14.461 -3.574 1 94.19 111 SER A O 1
ATOM 863 N N . THR A 1 112 ? -2.621 14.43 -1.625 1 93.19 112 THR A N 1
ATOM 864 C CA . THR A 1 112 ? -2.078 13.086 -1.819 1 93.19 112 THR A CA 1
ATOM 865 C C . THR A 1 112 ? -3.199 12.055 -1.895 1 93.19 112 THR A C 1
ATOM 867 O O . THR A 1 112 ? -3.156 11.148 -2.727 1 93.19 112 THR A O 1
ATOM 870 N N . LEU A 1 113 ? -4.164 12.164 -1.021 1 91 113 LEU A N 1
ATOM 871 C CA . LEU A 1 113 ? -5.312 11.266 -1.06 1 91 113 LEU A CA 1
ATOM 872 C C . LEU A 1 113 ? -6.004 11.328 -2.416 1 91 113 LEU A C 1
ATOM 874 O O . LEU A 1 113 ? -6.316 10.289 -3.006 1 91 113 LEU A O 1
ATOM 878 N N . ASN A 1 114 ? -6.145 12.477 -2.922 1 91.62 114 ASN A N 1
ATOM 879 C CA . ASN A 1 114 ? -6.836 12.656 -4.195 1 91.62 114 ASN A CA 1
ATOM 880 C C . ASN A 1 114 ? -6.039 12.055 -5.352 1 91.62 114 ASN A C 1
ATOM 882 O O . ASN A 1 114 ? -6.617 11.562 -6.32 1 91.62 114 ASN A O 1
ATOM 886 N N . ILE A 1 115 ? -4.758 12.086 -5.258 1 90.56 115 ILE A N 1
ATOM 887 C CA . ILE A 1 115 ? -3.902 11.539 -6.305 1 90.56 115 ILE A CA 1
ATOM 888 C C . ILE A 1 115 ? -3.875 10.016 -6.199 1 90.56 115 ILE A C 1
ATOM 890 O O . ILE A 1 115 ? -3.965 9.312 -7.215 1 90.56 115 ILE A O 1
ATOM 894 N N . SER A 1 116 ? -3.814 9.492 -5.008 1 85.5 116 SER A N 1
ATOM 895 C CA . SER A 1 116 ? -3.623 8.07 -4.773 1 85.5 116 SER A CA 1
ATOM 896 C C . SER A 1 116 ? -4.934 7.301 -4.918 1 85.5 116 SER A C 1
ATOM 898 O O . SER A 1 116 ? -4.93 6.105 -5.219 1 85.5 116 SER A O 1
ATOM 900 N N . PHE A 1 117 ? -6.016 7.949 -4.66 1 82.62 117 PHE A N 1
ATOM 901 C CA . PHE A 1 117 ? -7.344 7.359 -4.754 1 82.62 117 PHE A CA 1
ATOM 902 C C . PHE A 1 117 ? -8.234 8.164 -5.691 1 82.62 117 PHE A C 1
ATOM 904 O O . PHE A 1 117 ? -9.172 8.828 -5.25 1 82.62 117 PHE A O 1
ATOM 911 N N . PRO A 1 118 ? -8 7.977 -6.938 1 84.69 118 PRO A N 1
ATOM 912 C CA . PRO A 1 118 ? -8.664 8.844 -7.914 1 84.69 118 PRO A CA 1
ATOM 913 C C . PRO A 1 118 ? -10.172 8.617 -7.984 1 84.69 118 PRO A C 1
ATOM 915 O O . PRO A 1 118 ? -10.906 9.477 -8.484 1 84.69 118 PRO A O 1
ATOM 918 N N . ASP A 1 119 ? -10.703 7.492 -7.535 1 80.5 119 ASP A N 1
ATOM 919 C CA . ASP A 1 119 ? -12.133 7.184 -7.559 1 80.5 119 ASP A CA 1
ATOM 920 C C . ASP A 1 119 ? -12.867 7.906 -6.434 1 80.5 119 ASP A C 1
ATOM 922 O O . ASP A 1 119 ? -14.094 7.867 -6.363 1 80.5 119 ASP A O 1
ATOM 926 N N . TYR A 1 120 ? -12.156 8.516 -5.586 1 82.88 120 TYR A N 1
ATOM 927 C CA . TYR A 1 120 ? -12.711 9.234 -4.445 1 82.88 120 TYR A CA 1
ATOM 928 C C . TYR A 1 120 ? -12.367 10.719 -4.516 1 82.88 120 TYR A C 1
ATOM 930 O O . TYR A 1 120 ? -11.43 11.109 -5.215 1 82.88 120 TYR A O 1
ATOM 938 N N . ASP A 1 121 ? -13.188 11.531 -3.912 1 92.56 121 ASP A N 1
ATOM 939 C CA . ASP A 1 121 ? -12.93 12.969 -3.791 1 92.56 121 ASP A CA 1
ATOM 940 C C . ASP A 1 121 ? -12.805 13.383 -2.326 1 92.56 121 ASP A C 1
ATOM 942 O O . ASP A 1 121 ? -13.797 13.398 -1.592 1 92.56 121 ASP A O 1
ATOM 946 N N . PHE A 1 122 ? -11.617 13.828 -1.937 1 92.69 122 PHE A N 1
ATOM 947 C CA . PHE A 1 122 ? -11.344 14.172 -0.546 1 92.69 122 PHE A CA 1
ATOM 948 C C . PHE A 1 122 ? -11.242 15.688 -0.375 1 92.69 122 PHE A C 1
ATOM 950 O O . PHE A 1 122 ? -10.797 16.172 0.667 1 92.69 122 PHE A O 1
ATOM 957 N N . SER A 1 123 ? -11.641 16.453 -1.312 1 94.25 123 SER A N 1
ATOM 958 C CA . SER A 1 123 ? -11.422 17.891 -1.328 1 94.25 123 SER A CA 1
ATOM 959 C C . SER A 1 123 ? -12.07 18.562 -0.123 1 94.25 123 SER A C 1
ATOM 961 O O . SER A 1 123 ? -11.586 19.578 0.367 1 94.25 123 SER A O 1
ATOM 963 N N . ASP A 1 124 ? -13.094 17.953 0.392 1 93.19 124 ASP A N 1
ATOM 964 C CA . ASP A 1 124 ? -13.82 18.562 1.497 1 93.19 124 ASP A CA 1
ATOM 965 C C . ASP A 1 124 ? -13.414 17.953 2.834 1 93.19 124 ASP A C 1
ATOM 967 O O . ASP A 1 124 ? -14.039 18.219 3.861 1 93.19 124 ASP A O 1
ATOM 971 N N . ALA A 1 125 ? -12.422 17.188 2.859 1 93 125 ALA A N 1
ATOM 972 C CA . ALA A 1 125 ? -11.992 16.562 4.102 1 93 125 ALA A CA 1
ATOM 973 C C . ALA A 1 125 ? -11.492 17.594 5.105 1 93 125 ALA A C 1
ATOM 975 O O . ALA A 1 125 ? -10.82 18.562 4.73 1 93 125 ALA A O 1
ATOM 976 N N . ARG A 1 126 ? -11.805 17.406 6.406 1 92.62 126 ARG A N 1
ATOM 977 C CA . ARG A 1 126 ? -11.406 18.297 7.496 1 92.62 126 ARG A CA 1
ATOM 978 C C . ARG A 1 126 ? -10.336 17.641 8.375 1 92.62 126 ARG A C 1
ATOM 980 O O . ARG A 1 126 ? -10.18 16.422 8.352 1 92.62 126 ARG A O 1
ATOM 987 N N . SER A 1 127 ? -9.656 18.484 9.133 1 93 127 SER A N 1
ATOM 988 C CA . SER A 1 127 ? -8.609 18 10.023 1 93 127 SER A CA 1
ATOM 989 C C . SER A 1 127 ? -9.156 16.984 11.023 1 93 127 SER A C 1
ATOM 991 O O . SER A 1 127 ? -8.461 16.031 11.383 1 93 127 SER A O 1
ATOM 993 N N . SER A 1 128 ? -10.422 17.125 11.359 1 92.19 128 SER A N 1
ATOM 994 C CA . SER A 1 128 ? -11.039 16.266 12.367 1 92.19 128 SER A CA 1
ATOM 995 C C . SER A 1 128 ? -11.227 14.844 11.844 1 92.19 128 SER A C 1
ATOM 997 O O . SER A 1 128 ? -11.508 13.922 12.625 1 92.19 128 SER A O 1
ATOM 999 N N . GLU A 1 129 ? -11.062 14.602 10.57 1 91.31 129 GLU A N 1
ATOM 1000 C CA . GLU A 1 129 ? -11.227 13.281 9.961 1 91.31 129 GLU A CA 1
ATOM 1001 C C . GLU A 1 129 ? -9.914 12.5 9.969 1 91.31 129 GLU A C 1
ATOM 1003 O O . GLU A 1 129 ? -9.883 11.328 9.586 1 91.31 129 GLU A O 1
ATOM 1008 N N . PHE A 1 130 ? -8.914 13.227 10.453 1 90.5 130 PHE A N 1
ATOM 1009 C CA . PHE A 1 130 ? -7.602 12.594 10.492 1 90.5 130 PHE A CA 1
ATOM 1010 C C . PHE A 1 130 ? -7.129 12.43 11.93 1 90.5 130 PHE A C 1
ATOM 1012 O O . PHE A 1 130 ? -7.57 13.148 12.82 1 90.5 130 PHE A O 1
ATOM 1019 N N . SER A 1 131 ? -6.309 11.469 12.117 1 89.75 131 SER A N 1
ATOM 1020 C CA . SER A 1 131 ? -5.684 11.25 13.414 1 89.75 131 SER A CA 1
ATOM 1021 C C . SER A 1 131 ? -4.184 11.016 13.273 1 89.75 131 SER A C 1
ATOM 1023 O O . SER A 1 131 ? -3.715 10.57 12.227 1 89.75 131 SER A O 1
ATOM 1025 N N . LYS A 1 132 ? -3.51 11.445 14.305 1 89.12 132 LYS A N 1
ATOM 1026 C CA . LYS A 1 132 ? -2.084 11.148 14.406 1 89.12 132 LYS A CA 1
ATOM 1027 C C . LYS A 1 132 ? -1.85 9.82 15.125 1 89.12 132 LYS A C 1
ATOM 1029 O O . LYS A 1 132 ? -2.301 9.641 16.266 1 89.12 132 LYS A O 1
ATOM 1034 N N . GLU A 1 133 ? -1.165 8.891 14.445 1 85.69 133 GLU A N 1
ATOM 1035 C CA . GLU A 1 133 ? -0.883 7.578 15.023 1 85.69 133 GLU A CA 1
ATOM 1036 C C . GLU A 1 133 ? 0.358 7.621 15.906 1 85.69 133 GLU A C 1
ATOM 1038 O O . GLU A 1 133 ? 1.293 8.375 15.641 1 85.69 133 GLU A O 1
ATOM 1043 N N . PRO A 1 134 ? 0.29 6.871 16.969 1 82.44 134 PRO A N 1
ATOM 1044 C CA . PRO A 1 134 ? 1.384 6.922 17.953 1 82.44 134 PRO A CA 1
ATOM 1045 C C . PRO A 1 134 ? 2.75 6.676 17.312 1 82.44 134 PRO A C 1
ATOM 1047 O O . PRO A 1 134 ? 3.736 7.309 17.703 1 82.44 134 PRO A O 1
ATOM 1050 N N . SER A 1 135 ? 2.809 5.715 16.391 1 80.75 135 SER A N 1
ATOM 1051 C CA . SER A 1 135 ? 4.055 5.387 15.711 1 80.75 135 SER A CA 1
ATOM 1052 C C . SER A 1 135 ? 3.789 4.605 14.43 1 80.75 135 SER A C 1
ATOM 1054 O O . SER A 1 135 ? 2.699 4.059 14.242 1 80.75 135 SER A O 1
ATOM 1056 N N . LEU A 1 136 ? 4.777 4.637 13.648 1 81.25 136 LEU A N 1
ATOM 1057 C CA . LEU A 1 136 ? 4.688 3.836 12.438 1 81.25 136 LEU A CA 1
ATOM 1058 C C . LEU A 1 136 ? 4.539 2.355 12.766 1 81.25 136 LEU A C 1
ATOM 1060 O O . LEU A 1 136 ? 3.793 1.637 12.102 1 81.25 136 LEU A O 1
ATOM 1064 N N . GLN A 1 137 ? 5.312 1.979 13.742 1 81.88 137 GLN A N 1
ATOM 1065 C CA . GLN A 1 137 ? 5.254 0.581 14.156 1 81.88 137 GLN A CA 1
ATOM 1066 C C . GLN A 1 137 ? 3.842 0.189 14.578 1 81.88 137 GLN A C 1
ATOM 1068 O O . GLN A 1 137 ? 3.395 -0.928 14.312 1 81.88 137 GLN A O 1
ATOM 1073 N N . TYR A 1 138 ? 3.262 1.07 15.234 1 83.5 138 TYR A N 1
ATOM 1074 C CA . TYR A 1 138 ? 1.884 0.829 15.656 1 83.5 138 TYR A CA 1
ATOM 1075 C C . TYR A 1 138 ? 0.989 0.563 14.445 1 83.5 138 TYR A C 1
ATOM 1077 O O . TYR A 1 138 ? 0.209 -0.393 14.445 1 83.5 138 TYR A O 1
ATOM 1085 N N . VAL A 1 139 ? 1.076 1.38 13.445 1 84.81 139 VAL A N 1
ATOM 1086 C CA . VAL A 1 139 ? 0.26 1.252 12.242 1 84.81 139 VAL A CA 1
ATOM 1087 C C . VAL A 1 139 ? 0.607 -0.047 11.516 1 84.81 139 VAL A C 1
ATOM 1089 O O . VAL A 1 139 ? -0.285 -0.787 11.094 1 84.81 139 VAL A O 1
ATOM 1092 N N . MET A 1 140 ? 1.873 -0.383 11.445 1 86.81 140 MET A N 1
ATOM 1093 C CA . MET A 1 140 ? 2.326 -1.571 10.734 1 86.81 140 MET A CA 1
ATOM 1094 C C . MET A 1 140 ? 1.871 -2.842 11.438 1 86.81 140 MET A C 1
ATOM 1096 O O . MET A 1 140 ? 1.6 -3.855 10.797 1 86.81 140 MET A O 1
ATOM 1100 N N . ASN A 1 141 ? 1.81 -2.787 12.664 1 84.31 141 ASN A N 1
ATOM 1101 C CA . ASN A 1 141 ? 1.293 -3.934 13.406 1 84.31 141 ASN A CA 1
ATOM 1102 C C . ASN A 1 141 ? -0.165 -4.219 13.062 1 84.31 141 ASN A C 1
ATOM 1104 O O . ASN A 1 141 ? -0.584 -5.375 13.016 1 84.31 141 ASN A O 1
ATOM 1108 N N . ASN A 1 142 ? -0.899 -3.152 12.93 1 83.56 142 ASN A N 1
ATOM 1109 C CA . ASN A 1 142 ? -2.281 -3.316 12.5 1 83.56 142 ASN A CA 1
ATOM 1110 C C . ASN A 1 142 ? -2.361 -3.941 11.109 1 83.56 142 ASN A C 1
ATOM 1112 O O . ASN A 1 142 ? -3.203 -4.805 10.859 1 83.56 142 ASN A O 1
ATOM 1116 N N . VAL A 1 143 ? -1.502 -3.521 10.234 1 85.75 143 VAL A N 1
ATOM 1117 C CA . VAL A 1 143 ? -1.423 -4.082 8.883 1 85.75 143 VAL A CA 1
ATOM 1118 C C . VAL A 1 143 ? -1.082 -5.566 8.961 1 85.75 143 VAL A C 1
ATOM 1120 O O . VAL A 1 143 ? -1.728 -6.395 8.312 1 85.75 143 VAL A O 1
ATOM 1123 N N . ASP A 1 144 ? -0.116 -5.91 9.805 1 83 144 ASP A N 1
ATOM 1124 C CA . ASP A 1 144 ? 0.296 -7.301 9.977 1 83 144 ASP A CA 1
ATOM 1125 C C . ASP A 1 144 ? -0.868 -8.156 10.469 1 83 144 ASP A C 1
ATOM 1127 O O . ASP A 1 144 ? -1.068 -9.273 9.992 1 83 144 ASP A O 1
ATOM 1131 N N . SER A 1 145 ? -1.475 -7.625 11.406 1 83.81 145 SER A N 1
ATOM 1132 C CA . SER A 1 145 ? -2.602 -8.359 11.969 1 83.81 145 SER A CA 1
ATOM 1133 C C . SER A 1 145 ? -3.68 -8.609 10.922 1 83.81 145 SER A C 1
ATOM 1135 O O . SER A 1 145 ? -4.207 -9.719 10.82 1 83.81 145 SER A O 1
ATOM 1137 N N . LEU A 1 146 ? -3.967 -7.609 10.141 1 79.81 146 LEU A N 1
ATOM 1138 C CA . LEU A 1 146 ? -4.969 -7.719 9.086 1 79.81 146 LEU A CA 1
ATOM 1139 C C . LEU A 1 146 ? -4.539 -8.727 8.031 1 79.81 146 LEU A C 1
ATOM 1141 O O . LEU A 1 146 ? -5.336 -9.57 7.609 1 79.81 146 LEU A O 1
ATOM 1145 N N . MET A 1 147 ? -3.283 -8.656 7.676 1 79.44 147 MET A N 1
ATOM 1146 C CA . MET A 1 147 ? -2.756 -9.555 6.652 1 79.44 147 MET A CA 1
ATOM 1147 C C . MET A 1 147 ? -2.729 -10.992 7.152 1 79.44 147 MET A C 1
ATOM 1149 O O . MET A 1 147 ? -2.984 -11.93 6.391 1 79.44 147 MET A O 1
ATOM 1153 N N . SER A 1 148 ? -2.398 -11.188 8.336 1 76.94 148 SER A N 1
ATOM 1154 C CA . SER A 1 148 ? -2.369 -12.516 8.938 1 76.94 148 SER A CA 1
ATOM 1155 C C . SER A 1 148 ? -3.758 -13.148 8.961 1 76.94 148 SER A C 1
ATOM 1157 O O . SER A 1 148 ? -3.914 -14.336 8.68 1 76.94 148 SER A O 1
ATOM 1159 N N . VAL A 1 149 ? -4.684 -12.391 9.336 1 74.94 149 VAL A N 1
ATOM 1160 C CA . VAL A 1 149 ? -6.062 -12.867 9.375 1 74.94 149 VAL A CA 1
ATOM 1161 C C . VAL A 1 149 ? -6.5 -13.289 7.973 1 74.94 149 VAL A C 1
ATOM 1163 O O . VAL A 1 149 ? -7.137 -14.336 7.805 1 74.94 149 VAL A O 1
ATOM 1166 N N . THR A 1 150 ? -6.121 -12.531 7.016 1 71.12 150 THR A N 1
ATOM 1167 C CA . THR A 1 150 ? -6.477 -12.836 5.633 1 71.12 150 THR A CA 1
ATOM 1168 C C . THR A 1 150 ? -5.742 -14.078 5.145 1 71.12 150 THR A C 1
ATOM 1170 O O . THR A 1 150 ? -6.316 -14.914 4.441 1 71.12 150 THR A O 1
ATOM 1173 N N . ALA A 1 151 ? -4.449 -14.219 5.52 1 67.19 151 ALA A N 1
ATOM 1174 C CA . ALA A 1 151 ? -3.654 -15.383 5.141 1 67.19 151 ALA A CA 1
ATOM 1175 C C . ALA A 1 151 ? -4.188 -16.656 5.809 1 67.19 151 ALA A C 1
ATOM 1177 O O . ALA A 1 151 ? -4.207 -17.719 5.195 1 67.19 151 ALA A O 1
ATOM 1178 N N . THR A 1 152 ? -4.559 -16.594 7.023 1 65 152 THR A N 1
ATOM 1179 C CA . THR A 1 152 ? -5.051 -17.734 7.777 1 65 152 THR A CA 1
ATOM 1180 C C . THR A 1 152 ? -6.422 -18.172 7.27 1 65 152 THR A C 1
ATOM 1182 O O . THR A 1 152 ? -6.711 -19.375 7.203 1 65 152 THR A O 1
ATOM 1185 N N . GLU A 1 153 ? -7.172 -17.266 7.035 1 63.5 153 GLU A N 1
ATOM 1186 C CA . GLU A 1 153 ? -8.461 -17.625 6.453 1 63.5 153 GLU A CA 1
ATOM 1187 C C . GLU A 1 153 ? -8.289 -18.438 5.172 1 63.5 153 GLU A C 1
ATOM 1189 O O . GLU A 1 153 ? -9.109 -19.312 4.871 1 63.5 153 GLU A O 1
ATOM 1194 N N . GLN A 1 154 ? -7.223 -18.234 4.582 1 57.16 154 GLN A N 1
ATOM 1195 C CA . GLN A 1 154 ? -6.906 -19.016 3.391 1 57.16 154 GLN A CA 1
ATOM 1196 C C . GLN A 1 154 ? -6.465 -20.438 3.76 1 57.16 154 GLN A C 1
ATOM 1198 O O . GLN A 1 154 ? -6.816 -21.406 3.078 1 57.16 154 GLN A O 1
ATOM 1203 N N . TYR A 1 155 ? -5.582 -20.469 4.734 1 53 155 TYR A N 1
ATOM 1204 C CA . TYR A 1 155 ? -5.16 -21.797 5.195 1 53 155 TYR A CA 1
ATOM 1205 C C . TYR A 1 155 ? -6.348 -22.594 5.699 1 53 155 TYR A C 1
ATOM 1207 O O . TYR A 1 155 ? -6.398 -23.812 5.52 1 53 155 TYR A O 1
ATOM 1215 N N . SER A 1 156 ? -7.078 -21.938 6.41 1 51.97 156 SER A N 1
ATOM 1216 C CA . SER A 1 156 ? -8.219 -22.672 6.945 1 51.97 156 SER A CA 1
ATOM 1217 C C . SER A 1 156 ? -9.125 -23.172 5.828 1 51.97 156 SER A C 1
ATOM 1219 O O . SER A 1 156 ? -9.742 -24.234 5.953 1 51.97 156 SER A O 1
ATOM 1221 N N . LYS A 1 157 ? -9.242 -22.469 4.867 1 48.38 157 LYS A N 1
ATOM 1222 C CA . LYS A 1 157 ? -10.094 -22.906 3.77 1 48.38 157 LYS A CA 1
ATOM 1223 C C . LYS A 1 157 ? -9.422 -24.031 2.977 1 48.38 157 LYS A C 1
ATOM 1225 O O . LYS A 1 157 ? -10.102 -24.938 2.477 1 48.38 157 LYS A O 1
ATOM 1230 N N . VAL A 1 158 ? -8.164 -24.094 2.82 1 43 158 VAL A N 1
ATOM 1231 C CA . VAL A 1 158 ? -7.441 -25.125 2.088 1 43 158 VAL A CA 1
ATOM 1232 C C . VAL A 1 158 ? -7.387 -26.406 2.916 1 43 158 VAL A C 1
ATOM 1234 O O . VAL A 1 158 ? -7.449 -27.5 2.369 1 43 158 VAL A O 1
ATOM 1237 N N . HIS A 1 159 ? -7.199 -26.438 4.168 1 40.41 159 HIS A N 1
ATOM 1238 C CA . HIS A 1 159 ? -7.27 -27.719 4.871 1 40.41 159 HIS A CA 1
ATOM 1239 C C . HIS A 1 159 ? -8.594 -28.422 4.602 1 40.41 159 HIS A C 1
ATOM 1241 O O . HIS A 1 159 ? -8.734 -29.625 4.867 1 40.41 159 HIS A O 1
ATOM 1247 N N . GLU A 1 160 ? -9.516 -27.766 4.227 1 34.53 160 GLU A N 1
ATOM 1248 C CA . GLU A 1 160 ? -10.711 -28.562 3.959 1 34.53 160 GLU A CA 1
ATOM 1249 C C . GLU A 1 160 ? -10.57 -29.344 2.658 1 34.53 160 GLU A C 1
ATOM 1251 O O . GLU A 1 160 ? -11.281 -30.328 2.443 1 34.53 160 GLU A O 1
ATOM 1256 N N . LYS A 1 161 ? -9.703 -28.953 1.8 1 32.69 161 LYS A N 1
ATOM 1257 C CA . LYS A 1 161 ? -9.609 -29.859 0.661 1 32.69 161 LYS A CA 1
ATOM 1258 C C . LYS A 1 161 ? -8.633 -31 0.943 1 32.69 161 LYS A C 1
ATOM 1260 O O . LYS A 1 161 ? -8.109 -31.625 0.016 1 32.69 161 LYS A O 1
ATOM 1265 N N . THR A 1 162 ? -8.203 -31.25 2.062 1 28.66 162 THR A N 1
ATOM 1266 C CA . THR A 1 162 ? -7.434 -32.469 2.256 1 28.66 162 THR A CA 1
ATOM 1267 C C . THR A 1 162 ? -8.219 -33.688 1.781 1 28.66 162 THR A C 1
ATOM 1269 O O . THR A 1 162 ? -9.305 -33.969 2.293 1 28.66 162 THR A O 1
ATOM 1272 N N . LEU A 1 163 ? -8.055 -34.031 0.511 1 27.36 163 LEU A N 1
ATOM 1273 C CA . LEU A 1 163 ? -8.359 -35.312 -0.108 1 27.36 163 LEU A CA 1
ATOM 1274 C C . LEU A 1 163 ? -7.785 -36.469 0.715 1 27.36 163 LEU A C 1
ATOM 1276 O O . LEU A 1 163 ? -6.617 -36.406 1.103 1 27.36 163 LEU A O 1
ATOM 1280 N N . GLY A 1 164 ? -8.484 -37 1.536 1 25.14 164 GLY A N 1
ATOM 1281 C CA . GLY A 1 164 ? -8.242 -38.281 2.211 1 25.14 164 GLY A CA 1
ATOM 1282 C C . GLY A 1 164 ? -7.844 -39.406 1.263 1 25.14 164 GLY A C 1
ATOM 1283 O O . GLY A 1 164 ? -8.398 -39.5 0.166 1 25.14 164 GLY A O 1
ATOM 1284 N N . TYR A 1 165 ? -6.547 -39.75 1.234 1 22.95 165 TYR A N 1
ATOM 1285 C CA . TYR A 1 165 ? -6.07 -40.969 0.578 1 22.95 165 TYR A CA 1
ATOM 1286 C C . TYR A 1 165 ? -7.035 -42.125 0.801 1 22.95 165 TYR A C 1
ATOM 1288 O O . TYR A 1 165 ? -7.621 -42.25 1.879 1 22.95 165 TYR A O 1
ATOM 1296 N N . PRO A 1 166 ? -7.664 -42.562 -0.306 1 25.59 166 PRO A N 1
ATOM 1297 C CA . PRO A 1 166 ? -8.477 -43.781 -0.173 1 25.59 166 PRO A CA 1
ATOM 1298 C C . PRO A 1 166 ? -7.742 -44.906 0.564 1 25.59 166 PRO A C 1
ATOM 1300 O O . PRO A 1 166 ? -6.535 -45.094 0.39 1 25.59 166 PRO A O 1
ATOM 1303 N N . LYS A 1 167 ? -8.258 -45.344 1.723 1 23.14 167 LYS A N 1
ATOM 1304 C CA . LYS A 1 167 ? -7.816 -46.688 2.139 1 23.14 167 LYS A CA 1
ATOM 1305 C C . LYS A 1 167 ? -8.141 -47.719 1.079 1 23.14 167 LYS A C 1
ATOM 1307 O O . LYS A 1 167 ? -9.188 -47.656 0.425 1 23.14 167 LYS A O 1
ATOM 1312 N N . MET B 1 1 ? -11.492 -9.789 -12.75 1 89.5 1 MET B N 1
ATOM 1313 C CA . MET B 1 1 ? -10.961 -9.328 -11.469 1 89.5 1 MET B CA 1
ATOM 1314 C C . MET B 1 1 ? -11.547 -7.977 -11.094 1 89.5 1 MET B C 1
ATOM 1316 O O . MET B 1 1 ? -11.648 -7.082 -11.938 1 89.5 1 MET B O 1
ATOM 1320 N N . LYS B 1 2 ? -12.07 -7.93 -9.781 1 89.69 2 LYS B N 1
ATOM 1321 C CA . LYS B 1 2 ? -12.695 -6.699 -9.312 1 89.69 2 LYS B CA 1
ATOM 1322 C C . LYS B 1 2 ? -12.188 -6.309 -7.934 1 89.69 2 LYS B C 1
ATOM 1324 O O . LYS B 1 2 ? -11.961 -7.172 -7.082 1 89.69 2 LYS B O 1
ATOM 1329 N N . LEU B 1 3 ? -12.055 -5.027 -7.801 1 92.12 3 LEU B N 1
ATOM 1330 C CA . LEU B 1 3 ? -11.656 -4.504 -6.496 1 92.12 3 LEU B CA 1
ATOM 1331 C C . LEU B 1 3 ? -12.703 -4.844 -5.438 1 92.12 3 LEU B C 1
ATOM 1333 O O . LEU B 1 3 ? -13.898 -4.621 -5.645 1 92.12 3 LEU B O 1
ATOM 1337 N N . LEU B 1 4 ? -12.227 -5.453 -4.395 1 90.69 4 LEU B N 1
ATOM 1338 C CA . LEU B 1 4 ? -13.109 -5.762 -3.273 1 90.69 4 LEU B CA 1
ATOM 1339 C C . LEU B 1 4 ? -13.07 -4.648 -2.234 1 90.69 4 LEU B C 1
ATOM 1341 O O . LEU B 1 4 ? -12.023 -4.387 -1.634 1 90.69 4 LEU B O 1
ATOM 1345 N N . GLU B 1 5 ? -14.227 -4.082 -2.064 1 88.69 5 GLU B N 1
ATOM 1346 C CA . GLU B 1 5 ? -14.305 -3.049 -1.035 1 88.69 5 GLU B CA 1
ATOM 1347 C C . GLU B 1 5 ? -14.25 -3.656 0.363 1 88.69 5 GLU B C 1
ATOM 1349 O O . GLU B 1 5 ? -14.859 -4.699 0.616 1 88.69 5 GLU B O 1
ATOM 1354 N N . SER B 1 6 ? -13.328 -3.125 1.1 1 87.19 6 SER B N 1
ATOM 1355 C CA . SER B 1 6 ? -13.18 -3.562 2.484 1 87.19 6 SER B CA 1
ATOM 1356 C C . SER B 1 6 ? -13.062 -2.373 3.43 1 87.19 6 SER B C 1
ATOM 1358 O O . SER B 1 6 ? -12.141 -1.562 3.305 1 87.19 6 SER B O 1
ATOM 1360 N N . SER B 1 7 ? -14.039 -2.285 4.391 1 85.38 7 SER B N 1
ATOM 1361 C CA . SER B 1 7 ? -13.984 -1.216 5.383 1 85.38 7 SER B CA 1
ATOM 1362 C C . SER B 1 7 ? -12.703 -1.302 6.215 1 85.38 7 SER B C 1
ATOM 1364 O O . SER B 1 7 ? -12.141 -0.277 6.598 1 85.38 7 SER B O 1
ATOM 1366 N N . ARG B 1 8 ? -12.32 -2.547 6.426 1 84 8 ARG B N 1
ATOM 1367 C CA . ARG B 1 8 ? -11.102 -2.746 7.199 1 84 8 ARG B CA 1
ATOM 1368 C C . ARG B 1 8 ? -9.891 -2.18 6.469 1 84 8 ARG B C 1
ATOM 1370 O O . ARG B 1 8 ? -9.062 -1.489 7.066 1 84 8 ARG B O 1
ATOM 1377 N N . PHE B 1 9 ? -9.781 -2.359 5.199 1 87.62 9 PHE B N 1
ATOM 1378 C CA . PHE B 1 9 ? -8.672 -1.844 4.402 1 87.62 9 PHE B CA 1
ATOM 1379 C C . PHE B 1 9 ? -8.758 -0.326 4.281 1 87.62 9 PHE B C 1
ATOM 1381 O O . PHE B 1 9 ? -7.73 0.358 4.281 1 87.62 9 PHE B O 1
ATOM 1388 N N . GLU B 1 10 ? -9.953 0.152 4.246 1 86.5 10 GLU B N 1
ATOM 1389 C CA . GLU B 1 10 ? -10.133 1.595 4.125 1 86.5 10 GLU B CA 1
ATOM 1390 C C . GLU B 1 10 ? -9.602 2.324 5.355 1 86.5 10 GLU B C 1
ATOM 1392 O O . GLU B 1 10 ? -8.945 3.357 5.238 1 86.5 10 GLU B O 1
ATOM 1397 N N . VAL B 1 11 ? -9.93 1.805 6.5 1 82.19 11 VAL B N 1
ATOM 1398 C CA . VAL B 1 11 ? -9.484 2.41 7.75 1 82.19 11 VAL B CA 1
ATOM 1399 C C . VAL B 1 11 ? -7.961 2.379 7.832 1 82.19 11 VAL B C 1
ATOM 1401 O O . VAL B 1 11 ? -7.328 3.383 8.164 1 82.19 11 VAL B O 1
ATOM 1404 N N . ILE B 1 12 ? -7.414 1.267 7.465 1 85.75 12 ILE B N 1
ATOM 1405 C CA . ILE B 1 12 ? -5.965 1.111 7.523 1 85.75 12 ILE B CA 1
ATOM 1406 C C . ILE B 1 12 ? -5.305 2.025 6.496 1 85.75 12 ILE B C 1
ATOM 1408 O O . ILE B 1 12 ? -4.312 2.693 6.793 1 85.75 12 ILE B O 1
ATOM 1412 N N . ASN B 1 13 ? -5.863 2.061 5.316 1 88.81 13 ASN B N 1
ATOM 1413 C CA . ASN B 1 13 ? -5.305 2.879 4.246 1 88.81 13 ASN B CA 1
ATOM 1414 C C . ASN B 1 13 ? -5.305 4.359 4.613 1 88.81 13 ASN B C 1
ATOM 1416 O O . ASN B 1 13 ? -4.395 5.098 4.23 1 88.81 13 ASN B O 1
ATOM 1420 N N . SER B 1 14 ? -6.25 4.762 5.348 1 83.94 14 SER B N 1
ATOM 1421 C CA . SER B 1 14 ? -6.355 6.164 5.746 1 83.94 14 SER B CA 1
ATOM 1422 C C . SER B 1 14 ? -5.281 6.535 6.762 1 83.94 14 SER B C 1
ATOM 1424 O O . SER B 1 14 ? -5.031 7.715 7.004 1 83.94 14 SER B O 1
ATOM 1426 N N . ALA B 1 15 ? -4.664 5.562 7.328 1 83.81 15 ALA B N 1
ATOM 1427 C CA . ALA B 1 15 ? -3.65 5.801 8.352 1 83.81 15 ALA B CA 1
ATOM 1428 C C . ALA B 1 15 ? -2.248 5.562 7.797 1 83.81 15 ALA B C 1
ATOM 1430 O O . ALA B 1 15 ? -1.257 5.742 8.508 1 83.81 15 ALA B O 1
ATOM 1431 N N . LEU B 1 16 ? -2.188 5.23 6.574 1 89.19 16 LEU B N 1
ATOM 1432 C CA . LEU B 1 16 ? -0.901 4.844 6.012 1 89.19 16 LEU B CA 1
ATOM 1433 C C . LEU B 1 16 ? -0.259 6.008 5.266 1 89.19 16 LEU B C 1
ATOM 1435 O O . LEU B 1 16 ? 0.073 5.891 4.086 1 89.19 16 LEU B O 1
ATOM 1439 N N . PHE B 1 17 ? -0.154 7.07 6.066 1 89.38 17 PHE B N 1
ATOM 1440 C CA . PHE B 1 17 ? 0.529 8.25 5.539 1 89.38 17 PHE B CA 1
ATOM 1441 C C . PHE B 1 17 ? 1.679 8.656 6.449 1 89.38 17 PHE B C 1
ATOM 1443 O O . PHE B 1 17 ? 1.533 8.672 7.676 1 89.38 17 PHE B O 1
ATOM 1450 N N . VAL B 1 18 ? 2.799 8.906 5.832 1 87.44 18 VAL B N 1
ATOM 1451 C CA . VAL B 1 18 ? 3.955 9.406 6.57 1 87.44 18 VAL B CA 1
ATOM 1452 C C . VAL B 1 18 ? 4.449 10.703 5.938 1 87.44 18 VAL B C 1
ATOM 1454 O O . VAL B 1 18 ? 4.742 10.75 4.738 1 87.44 18 VAL B O 1
ATOM 1457 N N . GLU B 1 19 ? 4.445 11.695 6.762 1 83.88 19 GLU B N 1
ATOM 1458 C CA . GLU B 1 19 ? 4.922 12.984 6.27 1 83.88 19 GLU B CA 1
ATOM 1459 C C . GLU B 1 19 ? 6.422 13.141 6.508 1 83.88 19 GLU B C 1
ATOM 1461 O O . GLU B 1 19 ? 6.918 12.836 7.598 1 83.88 19 GLU B O 1
ATOM 1466 N N . SER B 1 20 ? 7.059 13.445 5.461 1 80.06 20 SER B N 1
ATOM 1467 C CA . SER B 1 20 ? 8.438 13.914 5.527 1 80.06 20 SER B CA 1
ATOM 1468 C C . SER B 1 20 ? 8.562 15.359 5.051 1 80.06 20 SER B C 1
ATOM 1470 O O . SER B 1 20 ? 7.629 15.898 4.457 1 80.06 20 SER B O 1
ATOM 1472 N N . PRO B 1 21 ? 9.57 16.078 5.453 1 78.56 21 PRO B N 1
ATOM 1473 C CA . PRO B 1 21 ? 9.711 17.484 5.066 1 78.56 21 PRO B CA 1
ATOM 1474 C C . PRO B 1 21 ? 9.578 17.703 3.559 1 78.56 21 PRO B C 1
ATOM 1476 O O . PRO B 1 21 ? 9.039 18.719 3.119 1 78.56 21 PRO B O 1
ATOM 1479 N N . GLU B 1 22 ? 10 16.719 2.744 1 83.12 22 GLU B N 1
ATOM 1480 C CA . GLU B 1 22 ? 10.008 16.969 1.307 1 83.12 22 GLU B CA 1
ATOM 1481 C C . GLU B 1 22 ? 9.109 15.977 0.57 1 83.12 22 GLU B C 1
ATOM 1483 O O . GLU B 1 22 ? 9.039 15.992 -0.661 1 83.12 22 GLU B O 1
ATOM 1488 N N . SER B 1 23 ? 8.477 15.195 1.33 1 89.56 23 SER B N 1
ATOM 1489 C CA . SER B 1 23 ? 7.68 14.203 0.619 1 89.56 23 SER B CA 1
ATOM 1490 C C . SER B 1 23 ? 6.578 13.633 1.511 1 89.56 23 SER B C 1
ATOM 1492 O O . SER B 1 23 ? 6.605 13.82 2.729 1 89.56 23 SER B O 1
ATOM 1494 N N . MET B 1 24 ? 5.57 13.109 0.841 1 91.06 24 MET B N 1
ATOM 1495 C CA . MET B 1 24 ? 4.527 12.312 1.477 1 91.06 24 MET B CA 1
ATOM 1496 C C . MET B 1 24 ? 4.59 10.859 1.014 1 91.06 24 MET B C 1
ATOM 1498 O O . MET B 1 24 ? 4.605 10.586 -0.188 1 91.06 24 MET B O 1
ATOM 1502 N N . ILE B 1 25 ? 4.75 9.984 1.987 1 90.56 25 ILE B N 1
ATOM 1503 C CA . ILE B 1 25 ? 4.746 8.57 1.655 1 90.56 25 ILE B CA 1
ATOM 1504 C C . ILE B 1 25 ? 3.369 7.973 1.943 1 90.56 25 ILE B C 1
ATOM 1506 O O . ILE B 1 25 ? 2.801 8.195 3.016 1 90.56 25 ILE B O 1
ATOM 1510 N N . VAL B 1 26 ? 2.934 7.223 0.969 1 91.75 26 VAL B N 1
ATOM 1511 C CA . VAL B 1 26 ? 1.597 6.645 1.076 1 91.75 26 VAL B CA 1
ATOM 1512 C C . VAL B 1 26 ? 1.677 5.129 0.923 1 91.75 26 VAL B C 1
ATOM 1514 O O . VAL B 1 26 ? 2.359 4.625 0.029 1 91.75 26 VAL B O 1
ATOM 1517 N N . GLY B 1 27 ? 1.072 4.438 1.803 1 91.31 27 GLY B N 1
ATOM 1518 C CA . GLY B 1 27 ? 0.84 3.008 1.665 1 91.31 27 GLY B CA 1
ATOM 1519 C C . GLY B 1 27 ? -0.604 2.664 1.353 1 91.31 27 GLY B C 1
ATOM 1520 O O . GLY B 1 27 ? -1.518 3.406 1.721 1 91.31 27 GLY B O 1
ATOM 1521 N N . SER B 1 28 ? -0.828 1.64 0.687 1 91.75 28 SER B N 1
ATOM 1522 C CA . SER B 1 28 ? -2.184 1.187 0.393 1 91.75 28 SER B CA 1
ATOM 1523 C C . SER B 1 28 ? -2.262 -0.336 0.36 1 91.75 28 SER B C 1
ATOM 1525 O O . SER B 1 28 ? -1.284 -1.007 0.024 1 91.75 28 SER B O 1
ATOM 1527 N N . ILE B 1 29 ? -3.336 -0.832 0.786 1 90.88 29 ILE B N 1
ATOM 1528 C CA . ILE B 1 29 ? -3.678 -2.248 0.698 1 90.88 29 ILE B CA 1
ATOM 1529 C C . ILE B 1 29 ? -5.016 -2.414 -0.021 1 90.88 29 ILE B C 1
ATOM 1531 O O . ILE B 1 29 ? -5.996 -1.75 0.32 1 90.88 29 ILE B O 1
ATOM 1535 N N . GLU B 1 30 ? -5.027 -3.273 -1.013 1 90.81 30 GLU B N 1
ATOM 1536 C CA . GLU B 1 30 ? -6.227 -3.537 -1.8 1 90.81 30 GLU B CA 1
ATOM 1537 C C . GLU B 1 30 ? -6.418 -5.035 -2.025 1 90.81 30 GLU B C 1
ATOM 1539 O O . GLU B 1 30 ? -5.453 -5.797 -2.025 1 90.81 30 GLU B O 1
ATOM 1544 N N . SER B 1 31 ? -7.625 -5.375 -2.18 1 90.75 31 SER B N 1
ATOM 1545 C CA . SER B 1 31 ? -7.953 -6.766 -2.484 1 90.75 31 SER B CA 1
ATOM 1546 C C . SER B 1 31 ? -8.773 -6.871 -3.768 1 90.75 31 SER B C 1
ATOM 1548 O O . SER B 1 31 ? -9.664 -6.055 -4.012 1 90.75 31 SER B O 1
ATOM 1550 N N . TYR B 1 32 ? -8.391 -7.941 -4.539 1 92.19 32 TYR B N 1
ATOM 1551 C CA . TYR B 1 32 ? -9.07 -8.156 -5.809 1 92.19 32 TYR B CA 1
ATOM 1552 C C . TYR B 1 32 ? -9.664 -9.562 -5.879 1 92.19 32 TYR B C 1
ATOM 1554 O O . TYR B 1 32 ? -9.039 -10.531 -5.445 1 92.19 32 TYR B O 1
ATOM 1562 N N . SER B 1 33 ? -10.891 -9.602 -6.395 1 92.19 33 SER B N 1
ATOM 1563 C CA . SER B 1 33 ? -11.539 -10.891 -6.57 1 92.19 33 SER B CA 1
ATOM 1564 C C . SER B 1 33 ? -10.906 -11.68 -7.711 1 92.19 33 SER B C 1
ATOM 1566 O O . SER B 1 33 ? -10.516 -11.102 -8.727 1 92.19 33 SER B O 1
ATOM 1568 N N . CYS B 1 34 ? -10.711 -12.984 -7.469 1 91.5 34 CYS B N 1
ATOM 1569 C CA . CYS B 1 34 ? -10.148 -13.867 -8.484 1 91.5 34 CYS B CA 1
ATOM 1570 C C . CYS B 1 34 ? -11.18 -14.875 -8.961 1 91.5 34 CYS B C 1
ATOM 1572 O O . CYS B 1 34 ? -11.289 -15.977 -8.406 1 91.5 34 CYS B O 1
ATOM 1574 N N . LYS B 1 35 ? -12.023 -14.43 -9.93 1 89.69 35 LYS B N 1
ATOM 1575 C CA . LYS B 1 35 ? -13.016 -15.328 -10.508 1 89.69 35 LYS B CA 1
ATOM 1576 C C . LYS B 1 35 ? -12.734 -15.586 -11.984 1 89.69 35 LYS B C 1
ATOM 1578 O O . LYS B 1 35 ? -12.492 -14.641 -12.75 1 89.69 35 LYS B O 1
ATOM 1583 N N . MET B 1 36 ? -12.656 -16.891 -12.258 1 89.56 36 MET B N 1
ATOM 1584 C CA . MET B 1 36 ? -12.375 -17.281 -13.641 1 89.56 36 MET B CA 1
ATOM 1585 C C . MET B 1 36 ? -13.672 -17.422 -14.438 1 89.56 36 MET B C 1
ATOM 1587 O O . MET B 1 36 ? -14.031 -18.531 -14.844 1 89.56 36 MET B O 1
ATOM 1591 N N . ILE B 1 37 ? -14.352 -16.328 -14.625 1 89.69 37 ILE B N 1
ATOM 1592 C CA . ILE B 1 37 ? -15.609 -16.391 -15.359 1 89.69 37 ILE B CA 1
ATOM 1593 C C . ILE B 1 37 ? -15.641 -15.266 -16.406 1 89.69 37 ILE B C 1
ATOM 1595 O O . ILE B 1 37 ? -14.93 -14.266 -16.266 1 89.69 37 ILE B O 1
ATOM 1599 N N . GLY B 1 38 ? -16.359 -15.508 -17.516 1 90.94 38 GLY B N 1
ATOM 1600 C CA . GLY B 1 38 ? -16.594 -14.508 -18.547 1 90.94 38 GLY B CA 1
ATOM 1601 C C . GLY B 1 38 ? -15.328 -14.016 -19.219 1 90.94 38 GLY B C 1
ATOM 1602 O O . GLY B 1 38 ? -14.57 -14.812 -19.781 1 90.94 38 GLY B O 1
ATOM 1603 N N . THR B 1 39 ? -15.07 -12.758 -19.094 1 90.88 39 THR B N 1
ATOM 1604 C CA . THR B 1 39 ? -13.945 -12.102 -19.766 1 90.88 39 THR B CA 1
ATOM 1605 C C . THR B 1 39 ? -12.617 -12.633 -19.219 1 90.88 39 THR B C 1
ATOM 1607 O O . THR B 1 39 ? -11.664 -12.82 -19.984 1 90.88 39 THR B O 1
ATOM 1610 N N . GLU B 1 40 ? -12.594 -12.891 -17.984 1 92.44 40 GLU B N 1
ATOM 1611 C CA . GLU B 1 40 ? -11.367 -13.383 -17.359 1 92.44 40 GLU B CA 1
ATOM 1612 C C . GLU B 1 40 ? -10.984 -14.758 -17.922 1 92.44 40 GLU B C 1
ATOM 1614 O O . GLU B 1 40 ? -9.805 -15.031 -18.141 1 92.44 40 GLU B O 1
ATOM 1619 N N . LYS B 1 41 ? -11.984 -15.57 -18.031 1 93.62 41 LYS B N 1
ATOM 1620 C CA . LYS B 1 41 ? -11.742 -16.906 -18.578 1 93.62 41 LYS B CA 1
ATOM 1621 C C . LYS B 1 41 ? -11.148 -16.828 -19.969 1 93.62 41 LYS B C 1
ATOM 1623 O O . LYS B 1 41 ? -10.234 -17.578 -20.312 1 93.62 41 LYS B O 1
ATOM 1628 N N . GLN B 1 42 ? -11.656 -15.992 -20.812 1 94.19 42 GLN B N 1
ATOM 1629 C CA . GLN B 1 42 ? -11.156 -15.805 -22.172 1 94.19 42 GLN B CA 1
ATOM 1630 C C . GLN B 1 42 ? -9.719 -15.297 -22.172 1 94.19 42 GLN B C 1
ATOM 1632 O O . GLN B 1 42 ? -8.891 -15.758 -22.953 1 94.19 42 GLN B O 1
ATOM 1637 N N . LEU B 1 43 ? -9.469 -14.383 -21.328 1 93.19 43 LEU B N 1
ATOM 1638 C CA . LEU B 1 43 ? -8.125 -13.828 -21.219 1 93.19 43 LEU B CA 1
ATOM 1639 C C . LEU B 1 43 ? -7.141 -14.898 -20.75 1 93.19 43 LEU B C 1
ATOM 1641 O O . LEU B 1 43 ? -6.004 -14.953 -21.219 1 93.19 43 LEU B O 1
ATOM 1645 N N . TYR B 1 44 ? -7.645 -15.75 -19.891 1 93.31 44 TYR B N 1
ATOM 1646 C CA . TYR B 1 44 ? -6.805 -16.828 -19.391 1 93.31 44 TYR B CA 1
ATOM 1647 C C . TYR B 1 44 ? -6.469 -17.812 -20.5 1 93.31 44 TYR B C 1
ATOM 1649 O O . TYR B 1 44 ? -5.328 -18.281 -20.609 1 93.31 44 TYR B O 1
ATOM 1657 N N . LYS B 1 45 ? -7.395 -18.172 -21.234 1 92.31 45 LYS B N 1
ATOM 1658 C CA . LYS B 1 45 ? -7.172 -19.062 -22.375 1 92.31 45 LYS B CA 1
ATOM 1659 C C . LYS B 1 45 ? -6.141 -18.484 -23.328 1 92.31 45 LYS B C 1
ATOM 1661 O O . LYS B 1 45 ? -5.246 -19.188 -23.797 1 92.31 45 LYS B O 1
ATOM 1666 N N . ARG B 1 46 ? -6.258 -17.234 -23.641 1 91.62 46 ARG B N 1
ATOM 1667 C CA . ARG B 1 46 ? -5.301 -16.578 -24.516 1 91.62 46 ARG B CA 1
ATOM 1668 C C . ARG B 1 46 ? -3.904 -16.562 -23.891 1 91.62 46 ARG B C 1
ATOM 1670 O O . ARG B 1 46 ? -2.908 -16.766 -24.594 1 91.62 46 ARG B O 1
ATOM 1677 N N . PHE B 1 47 ? -3.887 -16.422 -22.672 1 92.38 47 PHE B N 1
ATOM 1678 C CA . PHE B 1 47 ? -2.633 -16.422 -21.938 1 92.38 47 PHE B CA 1
ATOM 1679 C C . PHE B 1 47 ? -1.938 -17.766 -22.047 1 92.38 47 PHE B C 1
ATOM 1681 O O . PHE B 1 47 ? -0.71 -17.844 -22.141 1 92.38 47 PHE B O 1
ATOM 1688 N N . ASN B 1 48 ? -2.693 -18.797 -22 1 91.12 48 ASN B N 1
ATOM 1689 C CA . ASN B 1 48 ? -2.141 -20.156 -22.016 1 91.12 48 ASN B CA 1
ATOM 1690 C C . ASN B 1 48 ? -1.822 -20.609 -23.438 1 91.12 48 ASN B C 1
ATOM 1692 O O . ASN B 1 48 ? -1.16 -21.641 -23.625 1 91.12 48 ASN B O 1
ATOM 1696 N N . GLN B 1 49 ? -2.406 -20.031 -24.359 1 86.44 49 GLN B N 1
ATOM 1697 C CA . GLN B 1 49 ? -2.102 -20.422 -25.734 1 86.44 49 GLN B CA 1
ATOM 1698 C C . GLN B 1 49 ? -0.62 -20.234 -26.047 1 86.44 49 GLN B C 1
ATOM 1700 O O . GLN B 1 49 ? -0.026 -21.016 -26.781 1 86.44 49 GLN B O 1
ATOM 1705 N N . SER B 1 50 ? -0.039 -19.203 -25.516 1 72.56 50 SER B N 1
ATOM 1706 C CA . SER B 1 50 ? 1.367 -18.891 -25.75 1 72.56 50 SER B CA 1
ATOM 1707 C C . SER B 1 50 ? 2.266 -19.594 -24.75 1 72.56 50 SER B C 1
ATOM 1709 O O . SER B 1 50 ? 3.49 -19.578 -24.875 1 72.56 50 SER B O 1
ATOM 1711 N N . GLY B 1 51 ? 1.682 -20.203 -23.781 1 65.81 51 GLY B N 1
ATOM 1712 C CA . GLY B 1 51 ? 2.484 -20.781 -22.703 1 65.81 51 GLY B CA 1
ATOM 1713 C C . GLY B 1 51 ? 2.5 -22.297 -22.734 1 65.81 51 GLY B C 1
ATOM 1714 O O . GLY B 1 51 ? 1.925 -22.922 -23.625 1 65.81 51 GLY B O 1
ATOM 1715 N N . PRO B 1 52 ? 3.363 -22.766 -21.828 1 67 52 PRO B N 1
ATOM 1716 C CA . PRO B 1 52 ? 3.336 -24.234 -21.688 1 67 52 PRO B CA 1
ATOM 1717 C C . PRO B 1 52 ? 1.956 -24.766 -21.297 1 67 52 PRO B C 1
ATOM 1719 O O . PRO B 1 52 ? 1.018 -23.969 -21.125 1 67 52 PRO B O 1
ATOM 1722 N N . SER B 1 53 ? 1.839 -26.062 -21.062 1 70 53 SER B N 1
ATOM 1723 C CA . SER B 1 53 ? 0.601 -26.703 -20.641 1 70 53 SER B CA 1
ATOM 1724 C C . SER B 1 53 ? 0.016 -26.031 -19.406 1 70 53 SER B C 1
ATOM 1726 O O . SER B 1 53 ? 0.757 -25.531 -18.562 1 70 53 SER B O 1
ATOM 1728 N N . PRO B 1 54 ? -1.319 -25.781 -19.391 1 69.38 54 PRO B N 1
ATOM 1729 C CA . PRO B 1 54 ? -1.996 -25.125 -18.266 1 69.38 54 PRO B CA 1
ATOM 1730 C C . PRO B 1 54 ? -1.656 -25.766 -16.922 1 69.38 54 PRO B C 1
ATOM 1732 O O . PRO B 1 54 ? -1.786 -25.125 -15.875 1 69.38 54 PRO B O 1
ATOM 1735 N N . TYR B 1 55 ? -1.27 -26.922 -16.953 1 74.38 55 TYR B N 1
ATOM 1736 C CA . TYR B 1 55 ? -0.977 -27.641 -15.711 1 74.38 55 TYR B CA 1
ATOM 1737 C C . TYR B 1 55 ? 0.504 -27.547 -15.367 1 74.38 55 TYR B C 1
ATOM 1739 O O . TYR B 1 55 ? 0.94 -28.062 -14.336 1 74.38 55 TYR B O 1
ATOM 1747 N N . THR B 1 56 ? 1.115 -26.75 -16.125 1 80.69 56 THR B N 1
ATOM 1748 C CA . THR B 1 56 ? 2.562 -26.703 -15.953 1 80.69 56 THR B CA 1
ATOM 1749 C C . THR B 1 56 ? 2.945 -25.766 -14.812 1 80.69 56 THR B C 1
ATOM 1751 O O . THR B 1 56 ? 2.336 -24.703 -14.641 1 80.69 56 THR B O 1
ATOM 1754 N N . LEU B 1 57 ? 3.723 -26.25 -13.883 1 87.94 57 LEU B N 1
ATOM 1755 C CA . LEU B 1 57 ? 4.371 -25.422 -12.859 1 87.94 57 LEU B CA 1
ATOM 1756 C C . LEU B 1 57 ? 5.629 -24.766 -13.414 1 87.94 57 LEU B C 1
ATOM 1758 O O . LEU B 1 57 ? 6.441 -25.422 -14.07 1 87.94 57 LEU B O 1
ATOM 1762 N N . GLU B 1 58 ? 5.629 -23.547 -13.336 1 90.19 58 GLU B N 1
ATOM 1763 C CA . GLU B 1 58 ? 6.781 -22.797 -13.82 1 90.19 58 GLU B CA 1
ATOM 1764 C C . GLU B 1 58 ? 7.695 -22.375 -12.672 1 90.19 58 GLU B C 1
ATOM 1766 O O . GLU B 1 58 ? 7.227 -22.109 -11.562 1 90.19 58 GLU B O 1
ATOM 1771 N N . ALA B 1 59 ? 8.93 -22.375 -12.984 1 90.25 59 ALA B N 1
ATOM 1772 C CA . ALA B 1 59 ? 9.938 -22.078 -11.969 1 90.25 59 ALA B CA 1
ATOM 1773 C C . ALA B 1 59 ? 9.922 -20.594 -11.602 1 90.25 59 ALA B C 1
ATOM 1775 O O . ALA B 1 59 ? 9.766 -19.734 -12.469 1 90.25 59 ALA B O 1
ATOM 1776 N N . LEU B 1 60 ? 9.977 -20.359 -10.305 1 91.5 60 LEU B N 1
ATOM 1777 C CA . LEU B 1 60 ? 10.172 -19.016 -9.789 1 91.5 60 LEU B CA 1
ATOM 1778 C C . LEU B 1 60 ? 11.656 -18.719 -9.562 1 91.5 60 LEU B C 1
ATOM 1780 O O . LEU B 1 60 ? 12.477 -19.641 -9.547 1 91.5 60 LEU B O 1
ATOM 1784 N N . SER B 1 61 ? 11.922 -17.406 -9.539 1 87.75 61 SER B N 1
ATOM 1785 C CA . SER B 1 61 ? 13.266 -17 -9.141 1 87.75 61 SER B CA 1
ATOM 1786 C C . SER B 1 61 ? 13.453 -17.109 -7.633 1 87.75 61 SER B C 1
ATOM 1788 O O . SER B 1 61 ? 12.477 -17.062 -6.879 1 87.75 61 SER B O 1
ATOM 1790 N N . PRO B 1 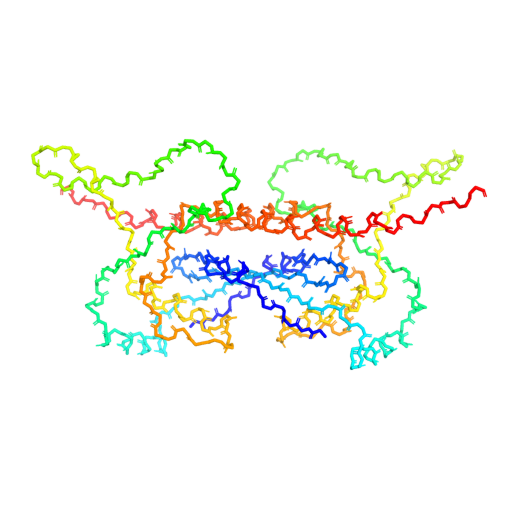62 ? 14.609 -17.422 -7.137 1 84 62 PRO B N 1
ATOM 1791 C CA . PRO B 1 62 ? 14.852 -17.391 -5.691 1 84 62 PRO B CA 1
ATOM 1792 C C . PRO B 1 62 ? 14.609 -16.016 -5.074 1 84 62 PRO B C 1
ATOM 1794 O O . PRO B 1 62 ? 14.719 -15 -5.766 1 84 62 PRO B O 1
ATOM 1797 N N . PRO B 1 63 ? 13.992 -15.977 -3.811 1 75.44 63 PRO B N 1
ATOM 1798 C CA . PRO B 1 63 ? 13.75 -14.688 -3.168 1 75.44 63 PRO B CA 1
ATOM 1799 C C . PRO B 1 63 ? 15.008 -13.82 -3.104 1 75.44 63 PRO B C 1
ATOM 1801 O O . PRO B 1 63 ? 16.125 -14.344 -2.994 1 75.44 63 PRO B O 1
ATOM 1804 N N . LYS B 1 64 ? 14.844 -12.633 -3.461 1 58.25 64 LYS B N 1
ATOM 1805 C CA . LYS B 1 64 ? 15.945 -11.68 -3.418 1 58.25 64 LYS B CA 1
ATOM 1806 C C . LYS B 1 64 ? 16.281 -11.289 -1.981 1 58.25 64 LYS B C 1
ATOM 1808 O O . LYS B 1 64 ? 16.969 -10.297 -1.748 1 58.25 64 LYS B O 1
ATOM 1813 N N . ASN B 1 65 ? 15.828 -11.797 -0.938 1 49.78 65 ASN B N 1
ATOM 1814 C CA . ASN B 1 65 ? 16.344 -11.18 0.278 1 49.78 65 ASN B CA 1
ATOM 1815 C C . ASN B 1 65 ? 17.812 -10.758 0.116 1 49.78 65 ASN B C 1
ATOM 1817 O O . ASN B 1 65 ? 18.438 -10.312 1.073 1 49.78 65 ASN B O 1
ATOM 1821 N N . GLY B 1 66 ? 18.875 -11.711 -0.229 1 37.88 66 GLY B N 1
ATOM 1822 C CA . GLY B 1 66 ? 20.125 -11.188 0.279 1 37.88 66 GLY B CA 1
ATOM 1823 C C . GLY B 1 66 ? 20.328 -9.711 -0.026 1 37.88 66 GLY B C 1
ATOM 1824 O O . GLY B 1 66 ? 19.984 -9.25 -1.119 1 37.88 66 GLY B O 1
ATOM 1825 N N . TYR B 1 67 ? 20.109 -8.781 0.982 1 35.78 67 TYR B N 1
ATOM 1826 C CA . TYR B 1 67 ? 21.016 -7.637 0.941 1 35.78 67 TYR B CA 1
ATOM 1827 C C . TYR B 1 67 ? 22.25 -7.957 0.121 1 35.78 67 TYR B C 1
ATOM 1829 O O . TYR B 1 67 ? 23.203 -8.547 0.632 1 35.78 67 TYR B O 1
ATOM 1837 N N . GLY B 1 68 ? 22.578 -8.578 -0.807 1 31.75 68 GLY B N 1
ATOM 1838 C CA . GLY B 1 68 ? 23.875 -8.25 -1.377 1 31.75 68 GLY B CA 1
ATOM 1839 C C . GLY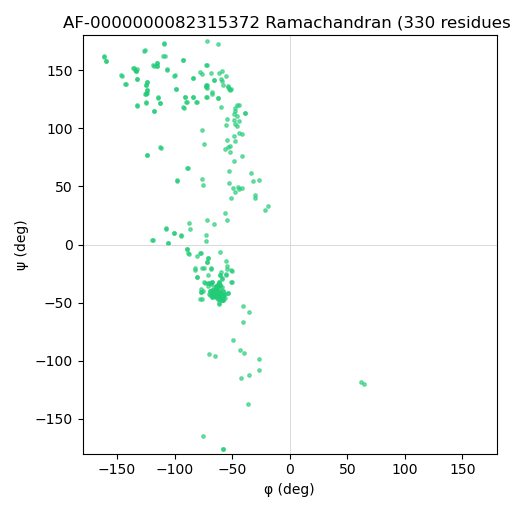 B 1 68 ? 24.297 -6.812 -1.12 1 31.75 68 GLY B C 1
ATOM 1840 O O . GLY B 1 68 ? 25.109 -6.543 -0.232 1 31.75 68 GLY B O 1
ATOM 1841 N N . GLY B 1 69 ? 24.203 -5.703 -1.97 1 31.5 69 GLY B N 1
ATOM 1842 C CA . GLY B 1 69 ? 25 -4.508 -1.765 1 31.5 69 GLY B CA 1
ATOM 1843 C C . GLY B 1 69 ? 24.562 -3.697 -0.559 1 31.5 69 GLY B C 1
ATOM 1844 O O . GLY B 1 69 ? 25.172 -2.67 -0.241 1 31.5 69 GLY B O 1
ATOM 1845 N N . TYR B 1 70 ? 23.469 -3.443 -0.041 1 29.92 70 TYR B N 1
ATOM 1846 C CA . TYR B 1 70 ? 23.75 -2.688 1.172 1 29.92 70 TYR B CA 1
ATOM 1847 C C . TYR B 1 70 ? 24.266 -3.604 2.279 1 29.92 70 TYR B C 1
ATOM 1849 O O . TYR B 1 70 ? 23.469 -4.211 3.004 1 29.92 70 TYR B O 1
ATOM 1857 N N . SER B 1 71 ? 25.219 -4.43 2.164 1 29.78 71 SER B N 1
ATOM 1858 C CA . SER B 1 71 ? 26.156 -5.188 2.982 1 29.78 71 SER B CA 1
ATOM 1859 C C . SER B 1 71 ? 26.484 -4.449 4.273 1 29.78 71 SER B C 1
ATOM 1861 O O . SER B 1 71 ? 27.312 -3.535 4.281 1 29.78 71 SER B O 1
ATOM 1863 N N . VAL B 1 72 ? 25.766 -3.834 5.051 1 28.94 72 VAL B N 1
ATOM 1864 C CA . VAL B 1 72 ? 26.484 -3.686 6.312 1 28.94 72 VAL B CA 1
ATOM 1865 C C . VAL B 1 72 ? 26.906 -5.059 6.832 1 28.94 72 VAL B C 1
ATOM 1867 O O . VAL B 1 72 ? 27.344 -5.188 7.977 1 28.94 72 VAL B O 1
ATOM 1870 N N . SER B 1 73 ? 26.516 -6.234 6.461 1 26.64 73 SER B N 1
ATOM 1871 C CA . SER B 1 73 ? 27.078 -7.301 7.289 1 26.64 73 SER B CA 1
ATOM 1872 C C . SER B 1 73 ? 28.594 -7.297 7.246 1 26.64 73 SER B C 1
ATOM 1874 O O . SER B 1 73 ? 29.188 -7.164 6.172 1 26.64 73 SER B O 1
ATOM 1876 N N . PRO B 1 74 ? 29.391 -7.098 8.305 1 27.39 74 PRO B N 1
ATOM 1877 C CA . PRO B 1 74 ? 30.516 -8.031 8.398 1 27.39 74 PRO B CA 1
ATOM 1878 C C . PRO B 1 74 ? 30.125 -9.461 8.023 1 27.39 74 PRO B C 1
ATOM 1880 O O . PRO B 1 74 ? 30.781 -10.078 7.176 1 27.39 74 PRO B O 1
ATOM 1883 N N . GLY B 1 75 ? 29.719 -10.344 9.148 1 25.12 75 GLY B N 1
ATOM 1884 C CA . GLY B 1 75 ? 29.969 -11.758 9.406 1 25.12 75 GLY B CA 1
ATOM 1885 C C . GLY B 1 75 ? 29.109 -12.672 8.547 1 25.12 75 GLY B C 1
ATOM 1886 O O . GLY B 1 75 ? 28.188 -12.211 7.867 1 25.12 75 GLY B O 1
ATOM 1887 N N . GLN B 1 76 ? 28.969 -14.156 8.906 1 25.14 76 GLN B N 1
ATOM 1888 C CA . GLN B 1 76 ? 28.766 -15.539 8.484 1 25.14 76 GLN B CA 1
ATOM 1889 C C . GLN B 1 76 ? 27.297 -15.828 8.242 1 25.14 76 GLN B C 1
ATOM 1891 O O . GLN B 1 76 ? 26.906 -16.969 7.984 1 25.14 76 GLN B O 1
ATOM 1896 N N . THR B 1 77 ? 26.312 -15.078 8.531 1 25.81 77 THR B N 1
ATOM 1897 C CA . THR B 1 77 ? 25.219 -15.961 8.914 1 25.81 77 THR B CA 1
ATOM 1898 C C . THR B 1 77 ? 24.828 -16.859 7.75 1 25.81 77 THR B C 1
ATOM 1900 O O . THR B 1 77 ? 25.078 -16.531 6.59 1 25.81 77 THR B O 1
ATOM 1903 N N . GLN B 1 78 ? 23.938 -17.828 7.992 1 25.58 78 GLN B N 1
ATOM 1904 C CA . GLN B 1 78 ? 23.469 -19.156 7.609 1 25.58 78 GLN B CA 1
ATOM 1905 C C . GLN B 1 78 ? 22.734 -19.109 6.27 1 25.58 78 GLN B C 1
ATOM 1907 O O . GLN B 1 78 ? 22.125 -18.109 5.926 1 25.58 78 GLN B O 1
ATOM 1912 N N . CYS B 1 79 ? 23.016 -20.031 5.449 1 26.78 79 CYS B N 1
ATOM 1913 C CA . CYS B 1 79 ? 22.406 -20.766 4.348 1 26.78 79 CYS B CA 1
ATOM 1914 C C . CYS B 1 79 ? 20.906 -20.953 4.59 1 26.78 79 CYS B C 1
ATOM 1916 O O . CYS B 1 79 ? 20.5 -21.688 5.484 1 26.78 79 CYS B O 1
ATOM 1918 N N . TYR B 1 80 ? 20.219 -19.984 4.672 1 25.83 80 TYR B N 1
ATOM 1919 C CA . TYR B 1 80 ? 18.812 -20.312 4.898 1 25.83 80 TYR B CA 1
ATOM 1920 C C . TYR B 1 80 ? 18.406 -21.562 4.137 1 25.83 80 TYR B C 1
ATOM 1922 O O . TYR B 1 80 ? 19.156 -22.047 3.285 1 25.83 80 TYR B O 1
ATOM 1930 N N . SER B 1 81 ? 17.188 -21.609 3.463 1 27.7 81 SER B N 1
ATOM 1931 C CA . SER B 1 81 ? 16.266 -22.719 3.287 1 27.7 81 SER B CA 1
ATOM 1932 C C . SER B 1 81 ? 16.781 -23.703 2.25 1 27.7 81 SER B C 1
ATOM 1934 O O . SER B 1 81 ? 17 -23.344 1.093 1 27.7 81 SER B O 1
ATOM 1936 N N . ARG B 1 82 ? 17.438 -24.844 2.721 1 27.55 82 ARG B N 1
ATOM 1937 C CA . ARG B 1 82 ? 17.609 -26.203 2.256 1 27.55 82 ARG B CA 1
ATOM 1938 C C . ARG B 1 82 ? 16.312 -26.766 1.678 1 27.55 82 ARG B C 1
ATOM 1940 O O . ARG B 1 82 ? 15.422 -27.172 2.422 1 27.55 82 ARG B O 1
ATOM 1947 N N . SER B 1 83 ? 15.57 -26.297 0.902 1 29.52 83 SER B N 1
ATOM 1948 C CA . SER B 1 83 ? 14.641 -27.25 0.3 1 29.52 83 SER B CA 1
ATOM 1949 C C . SER B 1 83 ? 15.375 -28.484 -0.187 1 29.52 83 SER B C 1
ATOM 1951 O O . SER B 1 83 ? 16.453 -28.391 -0.774 1 29.52 83 SER B O 1
ATOM 1953 N N . TRP B 1 84 ? 15.156 -29.688 0.436 1 27.83 84 TRP B N 1
ATOM 1954 C CA . TRP B 1 84 ? 15.359 -31.109 0.216 1 27.83 84 TRP B CA 1
ATOM 1955 C C . TRP B 1 84 ? 14.969 -31.5 -1.202 1 27.83 84 TRP B C 1
ATOM 1957 O O . TRP B 1 84 ? 13.781 -31.547 -1.537 1 27.83 84 TRP B O 1
ATOM 1967 N N . CYS B 1 85 ? 15.312 -30.906 -2.254 1 31.61 85 CYS B N 1
ATOM 1968 C CA . CYS B 1 85 ? 15.227 -31.672 -3.488 1 31.61 85 CYS B CA 1
ATOM 1969 C C . CYS B 1 85 ? 15.977 -33 -3.361 1 31.61 85 CYS B C 1
ATOM 1971 O O . CYS B 1 85 ? 17.219 -33.031 -3.355 1 31.61 85 CYS B O 1
ATOM 1973 N N . SER B 1 86 ? 15.508 -33.844 -2.453 1 31.41 86 SER B N 1
ATOM 1974 C CA . SER B 1 86 ? 16.047 -35.188 -2.354 1 31.41 86 SER B CA 1
ATOM 1975 C C . SER B 1 86 ? 16.047 -35.875 -3.711 1 31.41 86 SER B C 1
ATOM 1977 O O . SER B 1 86 ? 15.016 -36.344 -4.184 1 31.41 86 SER B O 1
ATOM 1979 N N . SER B 1 87 ? 16.375 -35.219 -4.816 1 32.09 87 SER B N 1
ATOM 1980 C CA . SER B 1 87 ? 16.609 -36.188 -5.879 1 32.09 87 SER B CA 1
ATOM 1981 C C . SER B 1 87 ? 17.75 -37.156 -5.523 1 32.09 87 SER B C 1
ATOM 1983 O O . SER B 1 87 ? 18.219 -37.906 -6.375 1 32.09 87 SER B O 1
ATOM 1985 N N . ARG B 1 88 ? 18.594 -37.094 -4.422 1 32.81 88 ARG B N 1
ATOM 1986 C CA . ARG B 1 88 ? 19.75 -37.969 -4.629 1 32.81 88 ARG B CA 1
ATOM 1987 C C . ARG B 1 88 ? 19.312 -39.375 -4.945 1 32.81 88 ARG B C 1
ATOM 1989 O O . ARG B 1 88 ? 18.516 -39.969 -4.211 1 32.81 88 ARG B O 1
ATOM 1996 N N . SER B 1 89 ? 19.453 -39.75 -6.043 1 33.66 89 SER B N 1
ATOM 1997 C CA . SER B 1 89 ? 19.953 -41.125 -6.008 1 33.66 89 SER B CA 1
ATOM 1998 C C . SER B 1 89 ? 21.031 -41.312 -4.941 1 33.66 89 SER B C 1
ATOM 2000 O O . SER B 1 89 ? 20.812 -41.969 -3.936 1 33.66 89 SER B O 1
ATOM 2002 N N . SER B 1 90 ? 22.469 -41.656 -5.223 1 36 90 SER B N 1
ATOM 2003 C CA . SER B 1 90 ? 23.281 -42.312 -4.207 1 36 90 SER B CA 1
ATOM 2004 C C . SER B 1 90 ? 23.484 -41.406 -2.992 1 36 90 SER B C 1
ATOM 2006 O O . SER B 1 90 ? 23.25 -41.844 -1.857 1 36 90 SER B O 1
ATOM 2008 N N . ASP B 1 91 ? 24.859 -40.469 -2.836 1 37.5 91 ASP B N 1
ATOM 2009 C CA . ASP B 1 91 ? 25.766 -39.469 -2.287 1 37.5 91 ASP B CA 1
ATOM 2010 C C . ASP B 1 91 ? 25.062 -38.125 -2.109 1 37.5 91 ASP B C 1
ATOM 2012 O O . ASP B 1 91 ? 24.234 -37.75 -2.939 1 37.5 91 ASP B O 1
ATOM 2016 N N . ASP B 1 92 ? 25.062 -37.156 -0.925 1 38.94 92 ASP B N 1
ATOM 2017 C CA . ASP B 1 92 ? 24.25 -36.125 -0.249 1 38.94 92 ASP B CA 1
ATOM 2018 C C . ASP B 1 92 ? 24.062 -34.906 -1.138 1 38.94 92 ASP B C 1
ATOM 2020 O O . ASP B 1 92 ? 24.734 -33.875 -0.95 1 38.94 92 ASP B O 1
ATOM 2024 N N . GLU B 1 93 ? 24.188 -34.688 -2.389 1 40.22 93 GLU B N 1
ATOM 2025 C CA . GLU B 1 93 ? 24.062 -33.406 -3.051 1 40.22 93 GLU B CA 1
ATOM 2026 C C . GLU B 1 93 ? 22.703 -32.781 -2.75 1 40.22 93 GLU B C 1
ATOM 2028 O O . GLU B 1 93 ? 21.656 -33.312 -3.102 1 40.22 93 GLU B O 1
ATOM 2033 N N . GLU B 1 94 ? 22.328 -32.062 -1.639 1 45.53 94 GLU B N 1
ATOM 2034 C CA . GLU B 1 94 ? 21.281 -31.156 -1.186 1 45.53 94 GLU B CA 1
ATOM 2035 C C . GLU B 1 94 ? 20.75 -30.297 -2.338 1 45.53 94 GLU B C 1
ATOM 2037 O O . GLU B 1 94 ? 21.359 -29.297 -2.715 1 45.53 94 GLU B O 1
ATOM 2042 N N . GLY B 1 95 ? 20.266 -30.609 -3.502 1 45.25 95 GLY B N 1
ATOM 2043 C CA . GLY B 1 95 ? 19.734 -29.859 -4.629 1 45.25 95 GLY B CA 1
ATOM 2044 C C . GLY B 1 95 ? 18.781 -28.75 -4.211 1 45.25 95 GLY B C 1
ATOM 2045 O O . GLY B 1 95 ? 18.078 -28.875 -3.215 1 45.25 95 GLY B O 1
ATOM 2046 N N . ALA B 1 96 ? 19.016 -27.438 -4.5 1 54.62 96 ALA B N 1
ATOM 2047 C CA . ALA B 1 96 ? 18.312 -26.172 -4.316 1 54.62 96 ALA B CA 1
ATOM 2048 C C . ALA B 1 96 ? 16.859 -26.266 -4.785 1 54.62 96 ALA B C 1
ATOM 2050 O O . ALA B 1 96 ? 16.609 -26.5 -5.969 1 54.62 96 ALA B O 1
ATOM 2051 N N . LEU B 1 97 ? 15.82 -26.891 -4.25 1 64.38 97 LEU B N 1
ATOM 2052 C CA . LEU B 1 97 ? 14.398 -26.906 -4.578 1 64.38 97 LEU B CA 1
ATOM 2053 C C . LEU B 1 97 ? 13.898 -25.516 -4.934 1 64.38 97 LEU B C 1
ATOM 2055 O O . LEU B 1 97 ? 14.117 -24.562 -4.188 1 64.38 97 LEU B O 1
ATOM 2059 N N . CYS B 1 98 ? 13.859 -25.156 -6.277 1 77.5 98 CYS B N 1
ATOM 2060 C CA . CYS B 1 98 ? 13.344 -23.891 -6.789 1 77.5 98 CYS B CA 1
ATOM 2061 C C . CYS B 1 98 ? 11.836 -23.797 -6.59 1 77.5 98 CYS B C 1
ATOM 2063 O O . CYS B 1 98 ? 11.117 -24.797 -6.742 1 77.5 98 CYS B O 1
ATOM 2065 N N . ASP B 1 99 ? 11.344 -22.75 -6.082 1 87.12 99 ASP B N 1
ATOM 2066 C CA . ASP B 1 99 ? 9.906 -22.484 -5.949 1 87.12 99 ASP B CA 1
ATOM 2067 C C . ASP B 1 99 ? 9.234 -22.438 -7.316 1 87.12 99 ASP B C 1
ATOM 2069 O O . ASP B 1 99 ? 9.883 -22.172 -8.328 1 87.12 99 ASP B O 1
ATOM 2073 N N . THR B 1 100 ? 7.992 -22.859 -7.363 1 92.44 100 THR B N 1
ATOM 2074 C CA . THR B 1 100 ? 7.23 -22.875 -8.609 1 92.44 100 THR B CA 1
ATOM 2075 C C . THR B 1 100 ? 5.922 -22.109 -8.453 1 92.44 100 THR B C 1
ATOM 2077 O O . THR B 1 100 ? 5.508 -21.797 -7.336 1 92.44 100 THR B O 1
ATOM 2080 N N . ILE B 1 101 ? 5.301 -21.859 -9.672 1 90.44 101 ILE B N 1
ATOM 2081 C CA . ILE B 1 101 ? 4.027 -21.156 -9.711 1 90.44 101 ILE B CA 1
ATOM 2082 C C . ILE B 1 101 ? 3.143 -21.734 -10.805 1 90.44 101 ILE B C 1
ATOM 2084 O O . ILE B 1 101 ? 3.639 -22.156 -11.859 1 90.44 101 ILE B O 1
ATOM 2088 N N . SER B 1 102 ? 1.903 -21.859 -10.438 1 91.31 102 SER B N 1
ATOM 2089 C CA . SER B 1 102 ? 0.968 -22.312 -11.469 1 91.31 102 SER B CA 1
ATOM 2090 C C . SER B 1 102 ? 0.706 -21.203 -12.484 1 91.31 102 SER B C 1
ATOM 2092 O O . SER B 1 102 ? 0.805 -20.016 -12.164 1 91.31 102 SER B O 1
ATOM 2094 N N . ARG B 1 103 ? 0.351 -21.562 -13.656 1 92.31 103 ARG B N 1
ATOM 2095 C CA . ARG B 1 103 ? 0.013 -20.594 -14.688 1 92.31 103 ARG B CA 1
ATOM 2096 C C . ARG B 1 103 ? -1.191 -19.75 -14.273 1 92.31 103 ARG B C 1
ATOM 2098 O O . ARG B 1 103 ? -1.278 -18.562 -14.617 1 92.31 103 ARG B O 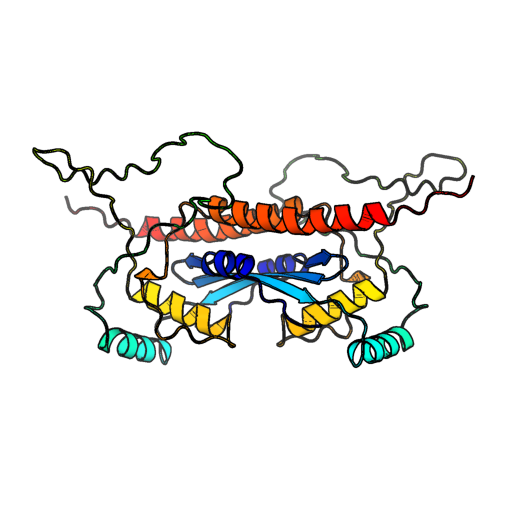1
ATOM 2105 N N . LYS B 1 104 ? -2.123 -20.391 -13.531 1 91.19 104 LYS B N 1
ATOM 2106 C CA . LYS B 1 104 ? -3.295 -19.672 -13.039 1 91.19 104 LYS B CA 1
ATOM 2107 C C . LYS B 1 104 ? -2.889 -18.547 -12.086 1 91.19 104 LYS B C 1
ATOM 2109 O O . LYS B 1 104 ? -3.35 -17.406 -12.227 1 91.19 104 LYS B O 1
ATOM 2114 N N . THR B 1 105 ? -2.057 -18.859 -11.203 1 91.69 105 THR B N 1
ATOM 2115 C CA . THR B 1 105 ? -1.588 -17.859 -10.25 1 91.69 105 THR B CA 1
ATOM 2116 C C . THR B 1 105 ? -0.777 -16.781 -10.961 1 91.69 105 THR B C 1
ATOM 2118 O O . THR B 1 105 ? -0.899 -15.594 -10.633 1 91.69 105 THR B O 1
ATOM 2121 N N . LEU B 1 106 ? 0.054 -17.266 -11.867 1 92.88 106 LEU B N 1
ATOM 2122 C CA . LEU B 1 106 ? 0.835 -16.312 -12.641 1 92.88 106 LEU B CA 1
ATOM 2123 C C . LEU B 1 106 ? -0.077 -15.344 -13.391 1 92.88 106 LEU B C 1
ATOM 2125 O O . LEU B 1 106 ? 0.162 -14.133 -13.398 1 92.88 106 LEU B O 1
ATOM 2129 N N . PHE B 1 107 ? -1.072 -15.852 -13.945 1 93.62 107 PHE B N 1
ATOM 2130 C CA . PHE B 1 107 ? -2.053 -15.047 -14.664 1 93.62 107 PHE B CA 1
ATOM 2131 C C . PHE B 1 107 ? -2.68 -14.008 -13.742 1 93.62 107 PHE B C 1
ATOM 2133 O O . PHE B 1 107 ? -2.777 -12.828 -14.102 1 93.62 107 PHE B O 1
ATOM 2140 N N . TYR B 1 108 ? -3.123 -14.391 -12.555 1 93.69 108 TYR B N 1
ATOM 2141 C CA . TYR B 1 108 ? -3.732 -13.461 -11.602 1 93.69 108 TYR B CA 1
ATOM 2142 C C . TYR B 1 108 ? -2.727 -12.414 -11.141 1 93.69 108 TYR B C 1
ATOM 2144 O O . TYR B 1 108 ? -3.082 -11.242 -10.953 1 93.69 108 TYR B O 1
ATOM 2152 N N . LEU B 1 109 ? -1.572 -12.828 -10.961 1 93.75 109 LEU B N 1
ATOM 2153 C CA . LEU B 1 109 ? -0.528 -11.891 -10.555 1 93.75 109 LEU B CA 1
ATOM 2154 C C . LEU B 1 109 ? -0.324 -10.812 -11.617 1 93.75 109 LEU B C 1
ATOM 2156 O O . LEU B 1 109 ? -0.341 -9.617 -11.297 1 93.75 109 LEU B O 1
ATOM 2160 N N . ILE B 1 110 ? -0.167 -11.25 -12.828 1 94.19 110 ILE B N 1
ATOM 2161 C CA . ILE B 1 110 ? 0.058 -10.328 -13.938 1 94.19 110 ILE B CA 1
ATOM 2162 C C . ILE B 1 110 ? -1.149 -9.414 -14.102 1 94.19 110 ILE B C 1
ATOM 2164 O O . ILE B 1 110 ? -0.995 -8.195 -14.266 1 94.19 110 ILE B O 1
ATOM 2168 N N . SER B 1 111 ? -2.33 -10.008 -14.016 1 94.19 111 SER B N 1
ATOM 2169 C CA . SER B 1 111 ? -3.555 -9.219 -14.125 1 94.19 111 SER B CA 1
ATOM 2170 C C . SER B 1 111 ? -3.637 -8.172 -13.023 1 94.19 111 SER B C 1
ATOM 2172 O O . SER B 1 111 ? -3.988 -7.016 -13.281 1 94.19 111 SER B O 1
ATOM 2174 N N . THR B 1 112 ? -3.334 -8.539 -11.859 1 93.12 112 THR B N 1
ATOM 2175 C CA . THR B 1 112 ? -3.4 -7.633 -10.711 1 93.12 112 THR B CA 1
ATOM 2176 C C . THR B 1 112 ? -2.383 -6.504 -10.859 1 93.12 112 THR B C 1
ATOM 2178 O O . THR B 1 112 ? -2.688 -5.348 -10.562 1 93.12 112 THR B O 1
ATOM 2181 N N . LEU B 1 113 ? -1.181 -6.832 -11.258 1 90.88 113 LEU B N 1
ATOM 2182 C CA . LEU B 1 113 ? -0.161 -5.816 -11.492 1 90.88 113 LEU B CA 1
ATOM 2183 C C . LEU B 1 113 ? -0.643 -4.785 -12.508 1 90.88 113 LEU B C 1
ATOM 2185 O O . LEU B 1 113 ? -0.506 -3.58 -12.281 1 90.88 113 LEU B O 1
ATOM 2189 N N . ASN B 1 114 ? -1.25 -5.246 -13.516 1 91.62 114 ASN B N 1
ATOM 2190 C CA . ASN B 1 114 ? -1.708 -4.348 -14.578 1 91.62 114 ASN B CA 1
ATOM 2191 C C . ASN B 1 114 ? -2.832 -3.439 -14.086 1 91.62 114 ASN B C 1
ATOM 2193 O O . ASN B 1 114 ? -2.953 -2.299 -14.539 1 91.62 114 ASN B O 1
ATOM 2197 N N . ILE B 1 115 ? -3.637 -3.912 -13.203 1 90.5 115 ILE B N 1
ATOM 2198 C CA . ILE B 1 115 ? -4.738 -3.123 -12.664 1 90.5 115 ILE B CA 1
ATOM 2199 C C . ILE B 1 115 ? -4.207 -2.117 -11.648 1 90.5 115 ILE B C 1
ATOM 2201 O O . ILE B 1 115 ? -4.617 -0.953 -11.641 1 90.5 115 ILE B O 1
ATOM 2205 N N . SER B 1 116 ? -3.285 -2.521 -10.828 1 85.44 116 SER B N 1
ATOM 2206 C CA . SER B 1 116 ? -2.803 -1.72 -9.711 1 85.44 116 SER B CA 1
ATOM 2207 C C . SER B 1 116 ? -1.789 -0.679 -10.172 1 85.44 116 SER B C 1
ATOM 2209 O O . SER B 1 116 ? -1.618 0.358 -9.531 1 85.44 116 SER B O 1
ATOM 2211 N N . PHE B 1 117 ? -1.095 -0.969 -11.227 1 82.56 117 PHE B N 1
ATOM 2212 C CA . PHE B 1 117 ? -0.088 -0.078 -11.789 1 82.56 117 PHE B CA 1
ATOM 2213 C C . PHE B 1 117 ? -0.387 0.219 -13.25 1 82.56 117 PHE B C 1
ATOM 2215 O O . PHE B 1 117 ? 0.332 -0.239 -14.141 1 82.56 117 PHE B O 1
ATOM 2222 N N . PRO B 1 118 ? -1.322 1.075 -13.445 1 84.56 118 PRO B N 1
ATOM 2223 C CA . PRO B 1 118 ? -1.818 1.283 -14.805 1 84.56 118 PRO B CA 1
ATOM 2224 C C . PRO B 1 118 ? -0.789 1.952 -15.719 1 84.56 118 PRO B C 1
ATOM 2226 O O . PRO B 1 118 ? -0.905 1.885 -16.938 1 84.56 118 PRO B O 1
ATOM 2229 N N . ASP B 1 119 ? 0.221 2.643 -15.203 1 80.25 119 ASP B N 1
ATOM 2230 C CA . ASP B 1 119 ? 1.254 3.314 -15.984 1 80.25 119 ASP B CA 1
ATOM 2231 C C . ASP B 1 119 ? 2.277 2.314 -16.516 1 80.25 119 ASP B C 1
ATOM 2233 O O . ASP B 1 119 ? 3.156 2.676 -17.297 1 80.25 119 ASP B O 1
ATOM 2237 N N . TYR B 1 120 ? 2.191 1.12 -16.109 1 82.81 120 TYR B N 1
ATOM 2238 C CA . TYR B 1 120 ? 3.105 0.061 -16.516 1 82.81 120 TYR B CA 1
ATOM 2239 C C . TYR B 1 120 ? 2.359 -1.054 -17.234 1 82.81 120 TYR B C 1
ATOM 2241 O O . TYR B 1 120 ? 1.14 -1.177 -17.109 1 82.81 120 TYR B O 1
ATOM 2249 N N . ASP B 1 121 ? 3.051 -1.769 -18.078 1 92.62 121 ASP B N 1
ATOM 2250 C CA . ASP B 1 121 ? 2.512 -2.938 -18.766 1 92.62 121 ASP B CA 1
ATOM 2251 C C . ASP B 1 121 ? 3.291 -4.199 -18.391 1 92.62 121 ASP B C 1
ATOM 2253 O O . ASP B 1 121 ? 4.438 -4.371 -18.812 1 92.62 121 ASP B O 1
ATOM 2257 N N . PHE B 1 122 ? 2.627 -5.129 -17.719 1 92.69 122 PHE B N 1
ATOM 2258 C CA . PHE B 1 122 ? 3.281 -6.34 -17.234 1 92.69 122 PHE B CA 1
ATOM 2259 C C . PHE B 1 122 ? 2.855 -7.551 -18.047 1 92.69 122 PHE B C 1
ATOM 2261 O O . PHE B 1 122 ? 3.109 -8.695 -17.672 1 92.69 122 PHE B O 1
ATOM 2268 N N . SER B 1 123 ? 2.25 -7.379 -19.156 1 94.25 123 SER B N 1
ATOM 2269 C CA . SER B 1 123 ? 1.636 -8.461 -19.922 1 94.25 123 SER B CA 1
ATOM 2270 C C . SER B 1 123 ? 2.67 -9.5 -20.344 1 94.25 123 SER B C 1
ATOM 2272 O O . SER B 1 123 ? 2.354 -10.688 -20.469 1 94.25 123 SER B O 1
ATOM 2274 N N . ASP B 1 124 ? 3.883 -9.078 -20.453 1 93.19 124 ASP B N 1
ATOM 2275 C CA . ASP B 1 124 ? 4.922 -9.992 -20.922 1 93.19 124 ASP B CA 1
ATOM 2276 C C . ASP B 1 124 ? 5.75 -10.531 -19.766 1 93.19 124 ASP B C 1
ATOM 2278 O O . ASP B 1 124 ? 6.785 -11.172 -19.969 1 93.19 124 ASP B O 1
ATOM 2282 N N . ALA B 1 125 ? 5.348 -10.312 -18.609 1 92.88 125 ALA B N 1
ATOM 2283 C CA . ALA B 1 125 ? 6.105 -10.781 -17.453 1 92.88 125 ALA B CA 1
ATOM 2284 C C . ALA B 1 125 ? 6.129 -12.312 -17.391 1 92.88 125 ALA B C 1
ATOM 2286 O O . ALA B 1 125 ? 5.121 -12.961 -17.672 1 92.88 125 ALA B O 1
ATOM 2287 N N . ARG B 1 126 ? 7.277 -12.898 -16.984 1 92.75 126 ARG B N 1
ATOM 2288 C CA . ARG B 1 126 ? 7.473 -14.344 -16.875 1 92.75 126 ARG B CA 1
ATOM 2289 C C . ARG B 1 126 ? 7.566 -14.758 -15.406 1 92.75 126 ARG B C 1
ATOM 2291 O O . ARG B 1 126 ? 7.836 -13.93 -14.531 1 92.75 126 ARG B O 1
ATOM 2298 N N . SER B 1 127 ? 7.371 -16.047 -15.18 1 92.94 127 SER B N 1
ATOM 2299 C CA . SER B 1 127 ? 7.426 -16.594 -13.828 1 92.94 127 SER B CA 1
ATOM 2300 C C . SER B 1 127 ? 8.789 -16.328 -13.188 1 92.94 127 SER B C 1
ATOM 2302 O O . SER B 1 127 ? 8.875 -16.094 -11.977 1 92.94 127 SER B O 1
ATOM 2304 N N . SER B 1 128 ? 9.812 -16.25 -14.008 1 92.12 128 SER B N 1
ATOM 2305 C CA . SER B 1 128 ? 11.18 -16.094 -13.508 1 92.12 128 SER B CA 1
ATOM 2306 C C . SER B 1 128 ? 11.398 -14.703 -12.938 1 92.12 128 SER B C 1
ATOM 2308 O O . SER B 1 128 ? 12.398 -14.453 -12.258 1 92.12 128 SER B O 1
ATOM 2310 N N . GLU B 1 129 ? 10.508 -13.773 -13.148 1 91.25 129 GLU B N 1
ATOM 2311 C CA . GLU B 1 129 ? 10.625 -12.406 -12.656 1 91.25 129 GLU B CA 1
ATOM 2312 C C . GLU B 1 129 ? 10.008 -12.258 -11.266 1 91.25 129 GLU B C 1
ATOM 2314 O O . GLU B 1 129 ? 10.102 -11.195 -10.648 1 91.25 129 GLU B O 1
ATOM 2319 N N . PHE B 1 130 ? 9.438 -13.383 -10.867 1 90.44 130 PHE B N 1
ATOM 2320 C CA . PHE B 1 130 ? 8.797 -13.367 -9.562 1 90.44 130 PHE B CA 1
ATOM 2321 C C . PHE B 1 130 ? 9.5 -14.312 -8.594 1 90.44 130 PHE B C 1
ATOM 2323 O O . PHE B 1 130 ? 10.172 -15.25 -9.023 1 90.44 130 PHE B O 1
ATOM 2330 N N . SER B 1 131 ? 9.375 -14 -7.371 1 89.75 131 SER B N 1
ATOM 2331 C CA . SER B 1 131 ? 9.906 -14.867 -6.324 1 89.75 131 SER B CA 1
ATOM 2332 C C . SER B 1 131 ? 8.883 -15.078 -5.211 1 89.75 131 SER B C 1
ATOM 2334 O O . SER B 1 131 ? 7.996 -14.242 -5.012 1 89.75 131 SER B O 1
ATOM 2336 N N . LYS B 1 132 ? 9 -16.25 -4.633 1 89 132 LYS B N 1
ATOM 2337 C CA . LYS B 1 132 ? 8.211 -16.531 -3.436 1 89 132 LYS B CA 1
ATOM 2338 C C . LYS B 1 132 ? 8.969 -16.125 -2.172 1 89 132 LYS B C 1
ATOM 2340 O O . LYS B 1 132 ? 10.094 -16.578 -1.941 1 89 132 LYS B O 1
ATOM 2345 N N . GLU B 1 133 ? 8.344 -15.234 -1.372 1 85.75 133 GLU B N 1
ATOM 2346 C CA . GLU B 1 133 ? 8.969 -14.758 -0.138 1 85.75 133 GLU B CA 1
ATOM 2347 C C . GLU B 1 133 ? 8.727 -15.734 1.011 1 85.75 133 GLU B C 1
ATOM 2349 O O . GLU B 1 133 ? 7.684 -16.391 1.068 1 85.75 133 GLU B O 1
ATOM 2354 N N . PRO B 1 134 ? 9.727 -15.867 1.836 1 82.5 134 PRO B N 1
ATOM 2355 C CA . PRO B 1 134 ? 9.641 -16.859 2.912 1 82.5 134 PRO B CA 1
ATOM 2356 C C . PRO B 1 134 ? 8.383 -16.703 3.76 1 82.5 134 PRO B C 1
ATOM 2358 O O . PRO B 1 134 ? 7.781 -17.703 4.176 1 82.5 134 PRO B O 1
ATOM 2361 N N . SER B 1 135 ? 8.031 -15.461 4.066 1 80.69 135 SER B N 1
ATOM 2362 C CA . SER B 1 135 ? 6.84 -15.18 4.863 1 80.69 135 SER B CA 1
ATOM 2363 C C . SER B 1 135 ? 6.395 -13.734 4.688 1 80.69 135 SER B C 1
ATOM 2365 O O . SER B 1 135 ? 7.16 -12.891 4.219 1 80.69 135 SER B O 1
ATOM 2367 N N . LEU B 1 136 ? 5.195 -13.562 5.055 1 81.06 136 LEU B N 1
ATOM 2368 C CA . LEU B 1 136 ? 4.684 -12.195 5.039 1 81.06 136 LEU B CA 1
ATOM 2369 C C . LEU B 1 136 ? 5.477 -11.312 5.996 1 81.06 136 LEU B C 1
ATOM 2371 O O . LEU B 1 136 ? 5.746 -10.148 5.691 1 81.06 136 LEU B O 1
ATOM 2375 N N . GLN B 1 137 ? 5.742 -11.906 7.125 1 81.75 137 GLN B N 1
ATOM 2376 C CA . GLN B 1 137 ? 6.496 -11.156 8.117 1 81.75 137 GLN B CA 1
ATOM 2377 C C . GLN B 1 137 ? 7.848 -10.711 7.562 1 81.75 137 GLN B C 1
ATOM 2379 O O . GLN B 1 137 ? 8.312 -9.609 7.867 1 81.75 137 GLN B O 1
ATOM 2384 N N . TYR B 1 138 ? 8.398 -11.57 6.859 1 83.5 138 TYR B N 1
ATOM 2385 C CA . TYR B 1 138 ? 9.672 -11.234 6.23 1 83.5 138 TYR B CA 1
ATOM 2386 C C . TYR B 1 138 ? 9.531 -10.008 5.34 1 83.5 138 TYR B C 1
ATOM 2388 O O . TYR B 1 138 ? 10.352 -9.086 5.41 1 83.5 138 TYR B O 1
ATOM 2396 N N . VAL B 1 139 ? 8.539 -9.977 4.516 1 85.06 139 VAL B N 1
ATOM 2397 C CA . VAL B 1 139 ? 8.305 -8.875 3.592 1 85.06 139 VAL B CA 1
ATOM 2398 C C . VAL B 1 139 ? 7.992 -7.602 4.375 1 85.06 139 VAL B C 1
ATOM 2400 O O . VAL B 1 139 ? 8.531 -6.531 4.082 1 85.06 139 VAL B O 1
ATOM 2403 N N . MET B 1 140 ? 7.211 -7.707 5.422 1 86.88 140 MET B N 1
ATOM 2404 C CA . MET B 1 140 ? 6.801 -6.551 6.215 1 86.88 140 MET B CA 1
ATOM 2405 C C . MET B 1 140 ? 7.984 -5.961 6.973 1 86.88 140 MET B C 1
ATOM 2407 O O . MET B 1 140 ? 8.047 -4.746 7.184 1 86.88 140 MET B O 1
ATOM 2411 N N . ASN B 1 141 ? 8.836 -6.754 7.355 1 84.38 141 ASN B N 1
ATOM 2412 C CA . ASN B 1 141 ? 10.047 -6.254 8 1 84.38 141 ASN B CA 1
ATOM 2413 C C . ASN B 1 141 ? 10.867 -5.379 7.059 1 84.38 141 ASN B C 1
ATOM 2415 O O . ASN B 1 141 ? 11.477 -4.398 7.488 1 84.38 141 ASN B O 1
ATOM 2419 N N . ASN B 1 142 ? 10.938 -5.828 5.84 1 83.56 142 ASN B N 1
ATOM 2420 C CA . ASN B 1 142 ? 11.609 -5.008 4.84 1 83.56 142 ASN B CA 1
ATOM 2421 C C . ASN B 1 142 ? 10.922 -3.658 4.66 1 83.56 142 ASN B C 1
ATOM 2423 O O . ASN B 1 142 ? 11.586 -2.627 4.543 1 83.56 142 ASN B O 1
ATOM 2427 N N . VAL B 1 143 ? 9.617 -3.668 4.656 1 85.75 143 VAL B N 1
ATOM 2428 C CA . VAL B 1 143 ? 8.828 -2.443 4.562 1 85.75 143 VAL B CA 1
ATOM 2429 C C . VAL B 1 143 ? 9.125 -1.545 5.762 1 85.75 143 VAL B C 1
ATOM 2431 O O . VAL B 1 143 ? 9.375 -0.348 5.602 1 85.75 143 VAL B O 1
ATOM 2434 N N . ASP B 1 144 ? 9.164 -2.141 6.941 1 82.88 144 ASP B N 1
ATOM 2435 C CA . ASP B 1 144 ? 9.453 -1.396 8.164 1 82.88 144 ASP B CA 1
ATOM 2436 C C . ASP B 1 144 ? 10.828 -0.74 8.094 1 82.88 144 ASP B C 1
ATOM 2438 O O . ASP B 1 144 ? 10.992 0.417 8.492 1 82.88 144 ASP B O 1
ATOM 2442 N N . SER B 1 145 ? 11.695 -1.512 7.695 1 83.88 145 SER B N 1
ATOM 2443 C CA . SER B 1 145 ? 13.062 -1 7.605 1 83.88 145 SER B CA 1
ATOM 2444 C C . SER B 1 145 ? 13.148 0.178 6.641 1 83.88 145 SER B C 1
ATOM 2446 O O . SER B 1 145 ? 13.773 1.194 6.949 1 83.88 145 SER B O 1
ATOM 2448 N N . LEU B 1 146 ? 12.484 0.059 5.527 1 79.56 146 LEU B N 1
ATOM 2449 C CA . LEU B 1 146 ? 12.469 1.121 4.527 1 79.56 146 LEU B CA 1
ATOM 2450 C C . LEU B 1 146 ? 11.781 2.369 5.066 1 79.56 146 LEU B C 1
ATOM 2452 O O . LEU B 1 146 ? 12.281 3.482 4.902 1 79.56 146 LEU B O 1
ATOM 2456 N N . MET B 1 147 ? 10.68 2.152 5.742 1 79.06 147 MET B N 1
ATOM 2457 C CA . MET B 1 147 ? 9.914 3.268 6.289 1 79.06 147 MET B CA 1
ATOM 2458 C C . MET B 1 147 ? 10.68 3.965 7.406 1 79.06 147 MET B C 1
ATOM 2460 O O . MET B 1 147 ? 10.625 5.188 7.535 1 79.06 147 MET B O 1
ATOM 2464 N N . SER B 1 148 ? 11.328 3.256 8.195 1 76.81 148 SER B N 1
ATOM 2465 C CA . SER B 1 148 ? 12.133 3.809 9.281 1 76.81 148 SER B CA 1
ATOM 2466 C C . SER B 1 148 ? 13.266 4.676 8.742 1 76.81 148 SER B C 1
ATOM 2468 O O . SER B 1 148 ? 13.555 5.746 9.281 1 76.81 148 SER B O 1
ATOM 2470 N N . VAL B 1 149 ? 13.906 4.191 7.758 1 74.75 149 VAL B N 1
ATOM 2471 C CA . VAL B 1 149 ? 14.992 4.941 7.137 1 74.75 149 VAL B CA 1
ATOM 2472 C C . VAL B 1 149 ? 14.461 6.262 6.59 1 74.75 149 VAL B C 1
ATOM 2474 O O . VAL B 1 149 ? 15.094 7.309 6.758 1 74.75 149 VAL B O 1
ATOM 2477 N N . THR B 1 150 ? 13.312 6.215 6.023 1 71 150 THR B N 1
ATOM 2478 C CA . THR B 1 150 ? 12.695 7.414 5.465 1 71 150 THR B CA 1
ATOM 2479 C C . THR B 1 150 ? 12.273 8.367 6.574 1 71 150 THR B C 1
ATOM 2481 O O . THR B 1 150 ? 12.43 9.586 6.445 1 71 150 THR B O 1
ATOM 2484 N N . ALA B 1 151 ? 11.727 7.816 7.676 1 66.81 151 ALA B N 1
ATOM 2485 C CA . ALA B 1 151 ? 11.305 8.625 8.812 1 66.81 151 ALA B CA 1
ATOM 2486 C C . ALA B 1 151 ? 12.508 9.266 9.508 1 66.81 151 ALA B C 1
ATOM 2488 O O . ALA B 1 151 ? 12.438 10.414 9.945 1 66.81 151 ALA B O 1
ATOM 2489 N N . THR B 1 152 ? 13.555 8.578 9.672 1 64.88 152 THR B N 1
ATOM 2490 C CA . THR B 1 152 ? 14.758 9.062 10.344 1 64.88 152 THR B CA 1
ATOM 2491 C C . THR B 1 152 ? 15.445 10.133 9.5 1 64.88 152 THR B C 1
ATOM 2493 O O . THR B 1 152 ? 15.969 11.117 10.031 1 64.88 152 THR B O 1
ATOM 2496 N N . GLU B 1 153 ? 15.508 9.883 8.336 1 63.56 153 GLU B N 1
ATOM 2497 C CA . GLU B 1 153 ? 16.078 10.906 7.465 1 63.56 153 GLU B CA 1
ATOM 2498 C C . GLU B 1 153 ? 15.344 12.234 7.621 1 63.56 153 GLU B C 1
ATOM 2500 O O . GLU B 1 153 ? 15.953 13.305 7.512 1 63.56 153 GLU B O 1
ATOM 2505 N N . GLN B 1 154 ? 14.172 12.133 8.023 1 56.97 154 GLN B N 1
ATOM 2506 C CA . GLN B 1 154 ? 13.398 13.336 8.289 1 56.97 154 GLN B CA 1
ATOM 2507 C C . GLN B 1 154 ? 13.789 13.953 9.625 1 56.97 154 GLN B C 1
ATOM 2509 O O . GLN B 1 154 ? 13.859 15.18 9.75 1 56.97 154 GLN B O 1
ATOM 2514 N N . TYR B 1 155 ? 13.859 13.086 10.633 1 52.62 155 TYR B N 1
ATOM 2515 C CA . TYR B 1 155 ? 14.305 13.594 11.922 1 52.62 155 TYR B CA 1
ATOM 2516 C C . TYR B 1 155 ? 15.695 14.219 11.82 1 52.62 155 TYR B C 1
ATOM 2518 O O . TYR B 1 155 ? 15.992 15.203 12.5 1 52.62 155 TYR B O 1
ATOM 2526 N N . SER B 1 156 ? 16.453 13.539 11.18 1 51.34 156 SER B N 1
ATOM 2527 C CA . SER B 1 156 ? 17.797 14.078 11.078 1 51.34 156 SER B CA 1
ATOM 2528 C C . SER B 1 156 ? 17.797 15.43 10.367 1 51.34 156 SER B C 1
ATOM 2530 O O . SER B 1 156 ? 18.625 16.297 10.672 1 51.34 156 SER B O 1
ATOM 2532 N N . LYS B 1 157 ? 17.016 15.594 9.5 1 47.56 157 LYS B N 1
ATOM 2533 C CA . LYS B 1 157 ? 16.984 16.875 8.797 1 47.56 157 LYS B CA 1
ATOM 2534 C C . LYS B 1 157 ? 16.344 17.953 9.664 1 47.56 157 LYS B C 1
ATOM 2536 O O . LYS B 1 157 ? 16.734 19.125 9.586 1 47.56 157 LYS B O 1
ATOM 2541 N N . VAL B 1 158 ? 15.406 17.688 10.508 1 41.94 158 VAL B N 1
ATOM 2542 C CA . VAL B 1 158 ? 14.742 18.656 11.383 1 41.94 158 VAL B CA 1
ATOM 2543 C C . VAL B 1 158 ? 15.648 19 12.562 1 41.94 158 VAL B C 1
ATOM 2545 O O . VAL B 1 158 ? 15.633 20.125 13.062 1 41.94 158 VAL B O 1
ATOM 2548 N N . HIS B 1 159 ? 16.391 18.188 13.172 1 39.88 159 HIS B N 1
ATOM 2549 C CA 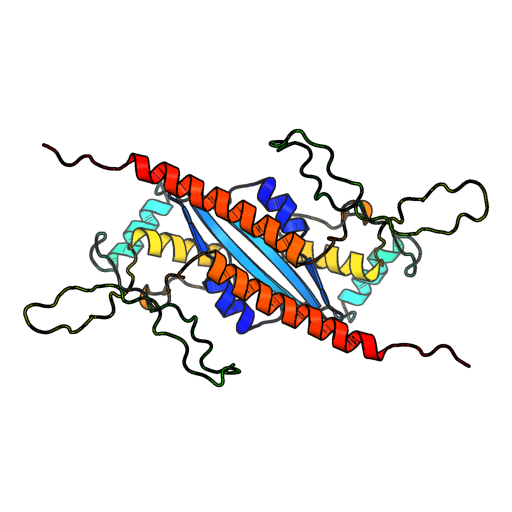. HIS B 1 159 ? 17.266 18.672 14.234 1 39.88 159 HIS B CA 1
ATOM 2550 C C . HIS B 1 159 ? 18.156 19.797 13.734 1 39.88 159 HIS B C 1
ATOM 2552 O O . HIS B 1 159 ? 18.812 20.484 14.531 1 39.88 159 HIS B O 1
ATOM 2558 N N . GLU B 1 160 ? 18.312 19.938 12.555 1 34.06 160 GLU B N 1
ATOM 2559 C CA . GLU B 1 160 ? 19.141 21.109 12.242 1 34.06 160 GLU B CA 1
ATOM 2560 C C . GLU B 1 160 ? 18.344 22.391 12.398 1 34.06 160 GLU B C 1
ATOM 2562 O O . GLU B 1 160 ? 18.922 23.484 12.523 1 34.06 160 GLU B O 1
ATOM 2567 N N . LYS B 1 161 ? 17.094 22.438 12.391 1 33.03 161 LYS B N 1
ATOM 2568 C CA . LYS B 1 161 ? 16.5 23.734 12.672 1 33.03 161 LYS B CA 1
ATOM 2569 C C . LYS B 1 161 ? 16.312 23.953 14.172 1 33.03 161 LYS B C 1
ATOM 2571 O O . LYS B 1 161 ? 15.25 24.391 14.617 1 33.03 161 LYS B O 1
ATOM 2576 N N . THR B 1 162 ? 16.906 23.312 15.023 1 28.3 162 THR B N 1
ATOM 2577 C CA . THR B 1 162 ? 16.844 23.766 16.406 1 28.3 162 THR B CA 1
ATOM 2578 C C . THR B 1 162 ? 17.234 25.234 16.531 1 28.3 162 THR B C 1
ATOM 2580 O O . THR B 1 162 ? 18.359 25.609 16.172 1 28.3 162 THR B O 1
ATOM 2583 N N . LEU B 1 163 ? 16.281 26.094 16.312 1 26.09 163 LEU B N 1
ATOM 2584 C CA . LEU B 1 163 ? 16.328 27.484 16.75 1 26.09 163 LEU B CA 1
ATOM 2585 C C . LEU B 1 163 ? 16.766 27.578 18.203 1 26.09 163 LEU B C 1
ATOM 2587 O O . LEU B 1 163 ? 16.203 26.906 19.078 1 26.09 163 LEU B O 1
ATOM 2591 N N . GLY B 1 164 ? 17.938 27.656 18.453 1 24.31 164 GLY B N 1
ATOM 2592 C CA . GLY B 1 164 ? 18.562 28.016 19.719 1 24.31 164 GLY B CA 1
ATOM 2593 C C . GLY B 1 164 ? 17.969 29.266 20.344 1 24.31 164 GLY B C 1
ATOM 2594 O O . GLY B 1 164 ? 17.625 30.219 19.641 1 24.31 164 GLY B O 1
ATOM 2595 N N . TYR B 1 165 ? 17.188 29.109 21.422 1 22.44 165 TYR B N 1
ATOM 2596 C CA . TYR B 1 165 ? 16.75 30.219 22.281 1 22.44 165 TYR B CA 1
ATOM 2597 C C . TYR B 1 165 ? 17.875 31.234 22.453 1 22.44 165 TYR B C 1
ATOM 2599 O O . TYR B 1 165 ? 19.047 30.875 22.531 1 22.44 165 TYR B O 1
ATOM 2607 N N . PRO B 1 166 ? 17.656 32.438 21.891 1 24.11 166 PRO B N 1
ATOM 2608 C CA . PRO B 1 166 ? 18.609 33.5 22.188 1 24.11 166 PRO B CA 1
ATOM 2609 C C . PRO B 1 166 ? 18.953 33.594 23.688 1 24.11 166 PRO B C 1
ATOM 2611 O O . PRO B 1 166 ? 18.094 33.344 24.531 1 24.11 166 PRO B O 1
ATOM 2614 N N . LYS B 1 167 ? 20.234 33.438 24.078 1 22.47 167 LYS B N 1
ATOM 2615 C CA . LYS B 1 167 ? 20.594 33.906 25.406 1 22.47 167 LYS B CA 1
ATOM 2616 C C . LYS B 1 167 ? 20.203 35.375 25.594 1 22.47 167 LYS B C 1
ATOM 2618 O O . LYS B 1 167 ? 20.312 36.156 24.656 1 22.47 167 LYS B O 1
#

pLDDT: mean 71.78, std 24.67, range [22.44, 94.25]

Solvent-accessible surface area (backbone atoms only — not comparable to full-atom values): 20036 Å² total; per-residue (Å²): 107,44,81,50,88,45,71,69,42,50,59,52,35,72,62,33,64,45,82,41,89,59,29,41,35,39,39,43,58,47,38,26,38,58,55,79,51,72,69,44,37,55,52,48,53,58,56,41,68,80,43,68,63,77,82,38,68,37,56,31,30,77,53,70,68,74,69,56,83,80,58,73,79,87,80,83,80,76,82,63,91,73,57,76,38,61,74,50,78,86,81,73,65,71,46,82,70,67,55,64,42,44,48,67,57,49,48,52,49,40,52,47,48,35,66,75,37,69,94,49,82,42,86,80,66,56,55,59,80,37,54,68,66,98,40,68,66,60,53,49,49,54,52,49,52,53,50,47,53,56,54,46,56,34,51,61,56,50,63,66,64,63,74,72,76,80,130,110,44,81,49,89,44,73,69,41,50,59,53,35,74,62,32,64,45,84,41,90,57,29,41,35,40,39,43,58,48,36,28,37,58,56,81,51,71,70,43,37,54,53,47,52,57,56,41,70,81,44,67,63,76,82,39,70,36,56,30,29,77,54,69,69,72,64,57,85,76,54,73,69,86,80,78,82,75,82,68,87,76,38,75,30,75,64,56,73,96,73,90,64,76,38,80,53,70,53,66,42,44,49,66,57,50,49,51,50,39,52,49,48,35,67,75,37,69,94,49,82,43,86,80,66,56,56,60,81,37,54,68,66,95,40,68,65,59,54,48,49,53,52,49,53,53,50,48,53,56,52,44,56,34,52,63,58,50,64,66,66,64,76,70,76,79,129

Nearest PDB structures (foldseek):
  8bqs-assembly1_Dn  TM=1.543E-01  e=4.432E+00  Tetrahymena thermophila SB210
  8bqs-assembly1_Dn  TM=1.360E-01  e=3.931E+00  Tetrahymena thermophila SB210